Protein AF-A0A8S1A665-F1 (afdb_monomer_lite)

Structure (mmCIF, N/CA/C/O backbone):
data_AF-A0A8S1A665-F1
#
_entry.id   AF-A0A8S1A665-F1
#
loop_
_atom_site.group_PDB
_atom_site.id
_atom_site.type_symbol
_atom_site.label_atom_id
_atom_site.label_alt_id
_atom_site.label_comp_id
_atom_site.label_asym_id
_atom_site.label_entity_id
_atom_site.label_seq_id
_atom_site.pdbx_PDB_ins_code
_atom_site.Cartn_x
_atom_site.Cartn_y
_atom_site.Cartn_z
_atom_site.occupancy
_atom_site.B_iso_or_equiv
_atom_site.auth_seq_id
_atom_site.auth_comp_id
_atom_site.auth_asym_id
_atom_site.auth_atom_id
_atom_site.pdbx_PDB_model_num
ATOM 1 N N . MET A 1 1 ? 65.946 -36.874 47.868 1.00 45.91 1 MET A N 1
ATOM 2 C CA . MET A 1 1 ? 64.784 -35.954 47.783 1.00 45.91 1 MET A CA 1
ATOM 3 C C . MET A 1 1 ? 64.639 -35.260 46.424 1.00 45.91 1 MET A C 1
ATOM 5 O O . MET A 1 1 ? 63.510 -34.982 46.058 1.00 45.91 1 MET A O 1
ATOM 9 N N . ALA A 1 2 ? 65.710 -35.036 45.648 1.00 44.03 2 ALA A N 1
ATOM 10 C CA . ALA A 1 2 ? 65.614 -34.379 44.334 1.00 44.03 2 ALA A CA 1
ATOM 11 C C . ALA A 1 2 ? 64.901 -35.216 43.241 1.00 44.03 2 ALA A C 1
ATOM 13 O O . ALA A 1 2 ? 64.133 -34.670 42.454 1.00 44.03 2 ALA A O 1
ATOM 14 N N . GLU A 1 3 ? 65.072 -36.542 43.222 1.00 45.00 3 GLU A N 1
ATOM 15 C CA . GLU A 1 3 ? 64.485 -37.412 42.181 1.00 45.00 3 GLU A CA 1
ATOM 16 C C . GLU A 1 3 ? 62.952 -37.522 42.260 1.00 45.00 3 GLU A C 1
ATOM 18 O O . GLU A 1 3 ? 62.269 -37.543 41.238 1.00 45.00 3 GLU A O 1
ATOM 23 N N . PHE A 1 4 ? 62.385 -37.500 43.472 1.00 49.56 4 PHE A N 1
ATOM 24 C CA . PHE A 1 4 ? 60.931 -37.561 43.673 1.00 49.56 4 PHE A CA 1
ATOM 25 C C . PHE A 1 4 ? 60.227 -36.275 43.206 1.00 49.56 4 PHE A C 1
ATOM 27 O O . PHE A 1 4 ? 59.071 -36.297 42.783 1.00 49.56 4 PHE A O 1
ATOM 34 N N . GLN A 1 5 ? 60.938 -35.146 43.252 1.00 49.56 5 GLN A N 1
ATOM 35 C CA . GLN A 1 5 ? 60.435 -33.849 42.804 1.00 49.56 5 GLN A CA 1
ATOM 36 C C . GLN A 1 5 ? 60.542 -33.700 41.277 1.00 49.56 5 GLN A C 1
ATOM 38 O O . GLN A 1 5 ? 59.648 -33.120 40.662 1.00 49.56 5 GLN A O 1
ATOM 43 N N . ALA A 1 6 ? 61.553 -34.318 40.654 1.00 48.66 6 ALA A N 1
ATOM 44 C CA . ALA A 1 6 ? 61.694 -34.395 39.198 1.00 48.66 6 ALA A CA 1
ATOM 45 C C . ALA A 1 6 ? 60.623 -35.292 38.537 1.00 48.66 6 ALA A C 1
ATOM 47 O O . ALA A 1 6 ? 60.044 -34.905 37.522 1.00 48.66 6 ALA A O 1
ATOM 48 N N . GLY A 1 7 ? 60.284 -36.443 39.136 1.00 48.47 7 GLY A N 1
ATOM 49 C CA . GLY A 1 7 ? 59.235 -37.339 38.616 1.00 48.47 7 GLY A CA 1
ATOM 50 C C . GLY A 1 7 ? 57.820 -36.736 38.649 1.00 48.47 7 GLY A C 1
ATOM 51 O O . GLY A 1 7 ? 57.009 -36.971 37.750 1.00 48.47 7 GLY A O 1
ATOM 52 N N . LYS A 1 8 ? 57.534 -35.888 39.646 1.00 50.50 8 LYS A N 1
ATOM 53 C CA . LYS A 1 8 ? 56.271 -35.133 39.734 1.00 50.50 8 LYS A CA 1
ATOM 54 C C . LYS A 1 8 ? 56.173 -34.027 38.678 1.00 50.50 8 LYS A C 1
ATOM 56 O O . LYS A 1 8 ? 55.126 -33.858 38.071 1.00 50.50 8 LYS A O 1
ATOM 61 N N . PHE A 1 9 ? 57.273 -33.326 38.404 1.00 46.66 9 PHE A N 1
ATOM 62 C CA . PHE A 1 9 ? 57.317 -32.298 37.356 1.00 46.66 9 PHE A CA 1
ATOM 63 C C . PHE A 1 9 ? 57.176 -32.882 35.938 1.00 46.66 9 PHE A C 1
ATOM 65 O O . PHE A 1 9 ? 56.616 -32.233 35.056 1.00 46.66 9 PHE A O 1
ATOM 72 N N . CYS A 1 10 ? 57.671 -34.107 35.726 1.00 49.41 10 CYS A N 1
ATOM 73 C CA . CYS A 1 10 ? 57.586 -34.814 34.447 1.00 49.41 10 CYS A CA 1
ATOM 74 C C . CYS A 1 10 ? 56.161 -35.317 34.147 1.00 49.41 10 CYS A C 1
ATOM 76 O O . CYS A 1 10 ? 55.655 -35.105 33.054 1.00 49.41 10 CYS A O 1
ATOM 78 N N . SER A 1 11 ? 55.457 -35.876 35.140 1.00 52.66 11 SER A N 1
ATOM 79 C CA . SER A 1 11 ? 54.058 -36.318 34.965 1.00 52.66 11 SER A CA 1
ATOM 80 C C . SER A 1 11 ? 53.079 -35.166 34.724 1.00 52.66 11 SER A C 1
ATOM 82 O O . SER A 1 11 ? 52.107 -35.328 33.988 1.00 52.66 11 SER A O 1
ATOM 84 N N . ASP A 1 12 ? 53.367 -33.976 35.258 1.00 52.31 12 ASP A N 1
ATOM 85 C CA . ASP A 1 12 ? 52.618 -32.777 34.899 1.00 52.31 12 ASP A CA 1
ATOM 86 C C . ASP A 1 12 ? 52.835 -32.395 33.427 1.00 52.31 12 ASP A C 1
ATOM 88 O O . ASP A 1 12 ? 51.928 -31.794 32.860 1.00 52.31 12 ASP A O 1
ATOM 92 N N . LEU A 1 13 ? 53.996 -32.684 32.806 1.00 56.78 13 LEU A N 1
ATOM 93 C CA . LEU A 1 13 ? 54.317 -32.398 31.388 1.00 56.78 13 LEU A CA 1
ATOM 94 C C . LEU A 1 13 ? 53.540 -33.258 30.391 1.00 56.78 13 LEU A C 1
ATOM 96 O O . LEU A 1 13 ? 53.286 -32.781 29.283 1.00 56.78 13 LEU A O 1
ATOM 100 N N . ASP A 1 14 ? 53.082 -34.431 30.814 1.00 63.09 14 ASP A N 1
ATOM 101 C CA . ASP A 1 14 ? 52.402 -35.393 29.948 1.00 63.09 14 ASP A CA 1
ATOM 102 C C . ASP A 1 14 ? 50.889 -35.143 29.810 1.00 63.09 14 ASP A C 1
ATOM 104 O O . ASP A 1 14 ? 50.284 -35.550 28.814 1.00 63.09 14 ASP A O 1
ATOM 108 N N . ASP A 1 15 ? 50.250 -34.424 30.745 1.00 78.25 15 ASP A N 1
ATOM 109 C CA . ASP A 1 15 ? 48.818 -34.096 30.641 1.00 78.25 15 ASP A CA 1
ATOM 110 C C . ASP A 1 15 ? 48.565 -32.843 29.789 1.00 78.25 15 ASP A C 1
ATOM 112 O O . ASP A 1 15 ? 48.170 -31.767 30.258 1.00 78.25 15 ASP A O 1
ATOM 116 N N . ILE A 1 16 ? 48.793 -32.999 28.486 1.00 79.25 16 ILE A N 1
ATOM 117 C CA . ILE A 1 16 ? 48.568 -31.962 27.472 1.00 79.25 16 ILE A CA 1
ATOM 118 C C . ILE A 1 16 ? 47.114 -31.459 27.525 1.00 79.25 16 ILE A C 1
ATOM 120 O O . ILE A 1 16 ? 46.872 -30.253 27.476 1.00 79.25 16 ILE A O 1
ATOM 124 N N . TYR A 1 17 ? 46.140 -32.358 27.700 1.00 85.62 17 TYR A N 1
ATOM 125 C CA . TYR A 1 17 ? 44.717 -32.007 27.712 1.00 85.62 17 TYR A CA 1
ATOM 126 C C . TYR A 1 17 ? 44.318 -31.207 28.958 1.00 85.62 17 TYR A C 1
ATOM 128 O O . TYR A 1 17 ? 43.590 -30.215 28.838 1.00 85.62 17 TYR A O 1
ATOM 136 N N . GLY A 1 18 ? 44.797 -31.602 30.141 1.00 84.19 18 GLY A N 1
ATOM 137 C CA . GLY A 1 18 ? 44.565 -30.878 31.393 1.00 84.19 18 GLY A CA 1
ATOM 138 C C . GLY A 1 18 ? 45.183 -29.482 31.392 1.00 84.19 18 GLY A C 1
ATOM 139 O O . GLY A 1 18 ? 44.555 -28.515 31.833 1.00 84.19 18 GLY A O 1
ATOM 140 N N . ARG A 1 19 ? 46.378 -29.337 30.813 1.00 84.12 19 ARG A N 1
ATOM 141 C CA . ARG A 1 19 ? 47.047 -28.036 30.653 1.00 84.12 19 ARG A CA 1
ATOM 142 C C . ARG A 1 19 ? 46.294 -27.104 29.725 1.00 84.12 19 ARG A C 1
ATOM 144 O O . ARG A 1 19 ? 46.029 -25.960 30.096 1.00 84.12 19 ARG A O 1
ATOM 151 N N . THR A 1 20 ? 45.916 -27.588 28.544 1.00 84.44 20 THR A N 1
ATOM 152 C CA . THR A 1 20 ? 45.146 -26.795 27.582 1.00 84.44 20 THR A CA 1
ATOM 153 C C . THR A 1 20 ? 43.808 -26.369 28.180 1.00 84.44 20 THR A C 1
ATOM 155 O O . THR A 1 20 ? 43.427 -25.210 28.038 1.00 84.44 20 THR A O 1
ATOM 158 N N . ALA A 1 21 ? 43.130 -27.249 28.921 1.00 89.00 21 ALA A N 1
ATOM 159 C CA . ALA A 1 21 ? 41.897 -26.922 29.638 1.00 89.00 21 ALA A CA 1
ATOM 160 C C . ALA A 1 21 ? 42.100 -25.800 30.671 1.00 89.00 21 ALA A C 1
ATOM 162 O O . ALA A 1 21 ? 41.366 -24.811 30.675 1.00 89.00 21 ALA A O 1
ATOM 163 N N . LYS A 1 22 ? 43.143 -25.906 31.504 1.00 87.12 22 LYS A N 1
ATOM 164 C CA . LYS A 1 22 ? 43.458 -24.908 32.537 1.00 87.12 22 LYS A CA 1
ATOM 165 C C . LYS A 1 22 ? 43.839 -23.545 31.950 1.00 87.12 22 LYS A C 1
ATOM 167 O O . LYS A 1 22 ? 43.448 -22.526 32.508 1.00 87.12 22 LYS A O 1
ATOM 172 N N . LEU A 1 23 ? 44.570 -23.524 30.834 1.00 87.31 23 LEU A N 1
ATOM 173 C CA . LEU A 1 23 ? 44.973 -22.290 30.148 1.00 87.31 23 LEU A CA 1
ATOM 174 C C . LEU A 1 23 ? 43.818 -21.622 29.390 1.00 87.31 23 LEU A C 1
ATOM 176 O O . LEU A 1 23 ? 43.734 -20.400 29.363 1.00 87.31 23 LEU A O 1
ATOM 180 N N . THR A 1 24 ? 42.935 -22.409 28.773 1.00 85.31 24 THR A N 1
ATOM 181 C CA . THR A 1 24 ? 41.813 -21.887 27.969 1.00 85.31 24 THR A CA 1
ATOM 182 C C . THR A 1 24 ? 40.545 -21.631 28.787 1.00 85.31 24 THR A C 1
ATOM 184 O O . THR A 1 24 ? 39.615 -21.006 28.285 1.00 85.31 24 THR A O 1
ATOM 187 N N . GLY A 1 25 ? 40.486 -22.111 30.035 1.00 88.06 25 GLY A N 1
ATOM 188 C CA . GLY A 1 25 ? 39.305 -22.012 30.899 1.00 88.06 25 GLY A CA 1
ATOM 189 C C . GLY A 1 25 ? 38.152 -22.934 30.481 1.00 88.06 25 GLY A C 1
ATOM 190 O O . GLY A 1 25 ? 37.027 -22.764 30.946 1.00 88.06 25 GLY A O 1
ATOM 191 N N . VAL A 1 26 ? 38.409 -23.903 29.599 1.00 87.44 26 VAL A N 1
ATOM 192 C CA . VAL A 1 26 ? 37.408 -24.842 29.074 1.00 87.44 26 VAL A CA 1
ATOM 193 C C . VAL A 1 26 ? 37.601 -26.218 29.718 1.00 87.44 26 VAL A C 1
ATOM 195 O O . VAL A 1 26 ? 38.713 -26.597 30.068 1.00 87.44 26 VAL A O 1
ATOM 198 N N . SER A 1 27 ? 36.530 -27.002 29.879 1.00 91.69 27 SER A N 1
ATOM 199 C CA . SER A 1 27 ? 36.629 -28.350 30.456 1.00 91.69 27 SER A CA 1
ATOM 200 C C . SER A 1 27 ? 37.529 -29.288 29.631 1.00 91.69 27 SER A C 1
ATOM 202 O O . SER A 1 27 ? 37.519 -29.246 28.398 1.00 91.69 27 SER A O 1
ATOM 204 N N . VAL A 1 28 ? 38.225 -30.215 30.302 1.00 88.38 28 VAL A N 1
ATOM 205 C CA . VAL A 1 28 ? 39.066 -31.248 29.657 1.00 88.38 28 VAL A CA 1
ATOM 206 C C . VAL A 1 28 ? 38.273 -32.073 28.636 1.00 88.38 28 VAL A C 1
ATOM 208 O O . VAL A 1 28 ? 38.780 -32.401 27.565 1.00 88.38 28 VAL A O 1
ATOM 211 N N . SER A 1 29 ? 37.000 -32.361 28.929 1.00 84.69 29 SER A N 1
ATOM 212 C CA . SER A 1 29 ? 36.113 -33.090 28.015 1.00 84.69 29 SER A CA 1
ATOM 213 C C . SER A 1 29 ? 35.863 -32.335 26.705 1.00 84.69 29 SER A C 1
ATOM 215 O O . SER A 1 29 ? 35.849 -32.935 25.630 1.00 84.69 29 SER A O 1
ATOM 217 N N . THR A 1 30 ? 35.754 -31.008 26.771 1.00 86.88 30 THR A N 1
ATOM 218 C CA . THR A 1 30 ? 35.604 -30.159 25.588 1.00 86.88 30 THR A CA 1
ATOM 219 C C . THR A 1 30 ? 36.893 -30.111 24.779 1.00 86.88 30 THR A C 1
ATOM 221 O O . THR A 1 30 ? 36.830 -30.196 23.557 1.00 86.88 30 THR A O 1
ATOM 224 N N . VAL A 1 31 ? 38.051 -30.012 25.443 1.00 86.75 31 VAL A N 1
ATOM 225 C CA . VAL A 1 31 ? 39.361 -30.019 24.774 1.00 86.75 31 VAL A CA 1
ATOM 226 C C . VAL A 1 31 ? 39.559 -31.324 24.002 1.00 86.75 31 VAL A C 1
ATOM 228 O O . VAL A 1 31 ? 39.887 -31.273 22.821 1.00 86.75 31 VAL A O 1
ATOM 231 N N . ARG A 1 32 ? 39.272 -32.483 24.615 1.00 88.19 32 ARG A N 1
ATOM 232 C CA . ARG A 1 32 ? 39.321 -33.783 23.917 1.00 88.19 32 ARG A CA 1
ATOM 233 C C . ARG A 1 32 ? 38.396 -33.815 22.704 1.00 88.19 32 ARG A C 1
ATOM 235 O O . ARG A 1 32 ? 38.840 -34.151 21.615 1.00 88.19 32 ARG A O 1
ATOM 242 N N . ARG A 1 33 ? 37.144 -33.371 22.864 1.00 85.19 33 ARG A N 1
ATOM 243 C CA . ARG A 1 33 ? 36.167 -33.329 21.766 1.00 85.19 33 ARG A CA 1
ATOM 244 C C . ARG A 1 33 ? 36.647 -32.481 20.583 1.00 85.19 33 ARG A C 1
ATOM 246 O O . ARG A 1 33 ? 36.475 -32.901 19.447 1.00 85.19 33 ARG A O 1
ATOM 253 N N . ILE A 1 34 ? 37.243 -31.316 20.847 1.00 84.00 34 ILE A N 1
ATOM 254 C CA . ILE A 1 34 ? 37.779 -30.421 19.807 1.00 84.00 34 ILE A CA 1
ATOM 255 C C . ILE A 1 34 ? 38.965 -31.068 19.089 1.00 84.00 34 ILE A C 1
ATOM 257 O O . ILE A 1 34 ? 39.045 -30.998 17.866 1.00 84.00 34 ILE A O 1
ATOM 261 N N . VAL A 1 35 ? 39.874 -31.701 19.832 1.00 83.50 35 VAL A N 1
ATOM 262 C CA . VAL A 1 35 ? 41.038 -32.388 19.256 1.00 83.50 35 VAL A CA 1
ATOM 263 C C . VAL A 1 35 ? 40.590 -33.549 18.362 1.00 83.50 35 VAL A C 1
ATOM 265 O O . VAL A 1 35 ? 41.025 -33.633 17.215 1.00 83.50 35 VAL A O 1
ATOM 268 N N . ASP A 1 36 ? 39.654 -34.377 18.829 1.00 83.38 36 ASP A N 1
ATOM 269 C CA . ASP A 1 36 ? 39.089 -35.486 18.050 1.00 83.38 36 ASP A CA 1
ATOM 270 C C . ASP A 1 36 ? 38.355 -35.000 16.787 1.00 83.38 36 ASP A C 1
ATOM 272 O O . ASP A 1 36 ? 38.453 -35.611 15.721 1.00 83.38 36 ASP A O 1
ATOM 276 N N . GLU A 1 37 ? 37.613 -33.893 16.884 1.00 81.50 37 GLU A N 1
ATOM 277 C CA . GLU A 1 37 ? 36.940 -33.257 15.746 1.00 81.50 37 GLU A CA 1
ATOM 278 C C . GLU A 1 37 ? 37.949 -32.668 14.745 1.00 81.50 37 GLU A C 1
ATOM 280 O O . GLU A 1 37 ? 37.766 -32.794 13.533 1.00 81.50 37 GLU A O 1
ATOM 285 N N . GLY A 1 38 ? 39.057 -32.110 15.238 1.00 80.94 38 GLY A N 1
ATOM 286 C CA . GLY A 1 38 ? 40.186 -31.656 14.430 1.00 80.94 38 GLY A CA 1
ATOM 287 C C . GLY A 1 38 ? 40.840 -32.794 13.646 1.00 80.94 38 GLY A C 1
ATOM 288 O O . GLY A 1 38 ? 41.069 -32.641 12.449 1.00 80.94 38 GLY A O 1
ATOM 289 N N . PHE A 1 39 ? 41.068 -33.958 14.264 1.00 81.19 39 PHE A N 1
ATOM 290 C CA . PHE A 1 39 ? 41.592 -35.133 13.555 1.00 81.19 39 PHE A CA 1
ATOM 291 C C . PHE A 1 39 ? 40.638 -35.625 12.463 1.00 81.19 39 PHE A C 1
ATOM 293 O O . PHE A 1 39 ? 41.074 -35.911 11.350 1.00 81.19 39 PHE A O 1
ATOM 300 N N . LYS A 1 40 ? 39.332 -35.673 12.750 1.00 81.69 40 LYS A N 1
ATOM 301 C CA . LYS A 1 40 ? 38.311 -36.096 11.776 1.00 81.69 40 LYS A CA 1
ATOM 302 C C . LYS A 1 40 ? 38.192 -35.153 10.578 1.00 81.69 40 LYS A C 1
ATOM 304 O O . LYS A 1 40 ? 37.879 -35.613 9.487 1.00 81.69 40 LYS A O 1
ATOM 309 N N . ASN A 1 41 ? 38.453 -33.863 10.777 1.00 79.06 41 ASN A N 1
ATOM 310 C CA . ASN A 1 41 ? 38.328 -32.836 9.743 1.00 79.06 41 ASN A CA 1
ATOM 311 C C . ASN A 1 41 ? 39.678 -32.413 9.130 1.00 79.06 41 ASN A C 1
ATOM 313 O O . ASN A 1 41 ? 39.736 -31.365 8.490 1.00 79.06 41 ASN A O 1
ATOM 317 N N . GLU A 1 42 ? 40.770 -33.163 9.337 1.00 82.62 42 GLU A N 1
ATOM 318 C CA . GLU A 1 42 ? 42.129 -32.780 8.894 1.00 82.62 42 GLU A CA 1
ATOM 319 C C . GLU A 1 42 ? 42.523 -31.352 9.328 1.00 82.62 42 GLU A C 1
ATOM 321 O O . GLU A 1 42 ? 43.151 -30.598 8.587 1.00 82.62 42 GLU A O 1
ATOM 326 N N . SER A 1 43 ? 42.104 -30.934 10.525 1.00 74.62 43 SER A N 1
ATOM 327 C CA . SER A 1 43 ? 42.289 -29.578 11.067 1.00 74.62 43 SER A CA 1
ATOM 328 C C . SER A 1 43 ? 41.618 -28.450 10.267 1.00 74.62 43 SER A C 1
ATOM 330 O O . SER A 1 43 ? 41.861 -27.271 10.532 1.00 74.62 43 SER A O 1
ATOM 332 N N . LYS A 1 44 ? 40.721 -28.770 9.326 1.00 78.62 44 LYS A N 1
ATOM 333 C CA . LYS A 1 44 ? 39.887 -27.777 8.639 1.00 78.62 44 LYS A CA 1
ATOM 334 C C . LYS A 1 44 ? 38.720 -27.384 9.541 1.00 78.62 44 LYS A C 1
ATOM 336 O O . LYS A 1 44 ? 37.835 -28.184 9.839 1.00 78.62 44 LYS A O 1
ATOM 341 N N . LEU A 1 45 ? 38.697 -26.121 9.957 1.00 66.94 45 LEU A N 1
ATOM 342 C CA . LEU A 1 45 ? 37.565 -25.544 10.677 1.00 66.94 45 LEU A CA 1
ATOM 343 C C . LEU A 1 45 ? 36.394 -25.343 9.707 1.00 66.94 45 LEU A C 1
ATOM 345 O O . LEU A 1 45 ? 36.393 -24.407 8.910 1.00 66.94 45 LEU A O 1
ATOM 349 N N . VAL A 1 46 ? 35.390 -26.217 9.779 1.00 66.38 46 VAL A N 1
ATOM 350 C CA . VAL A 1 46 ? 34.144 -26.085 9.014 1.00 66.38 46 VAL A CA 1
ATOM 351 C C . VAL A 1 46 ? 33.023 -25.671 9.957 1.00 66.38 46 VAL A C 1
ATOM 353 O O . VAL A 1 46 ? 32.526 -26.462 10.760 1.00 66.38 46 VAL A O 1
ATOM 356 N N . THR A 1 47 ? 32.576 -24.424 9.842 1.00 67.94 47 THR A N 1
ATOM 357 C CA . THR A 1 47 ? 31.323 -23.997 10.461 1.00 67.94 47 THR A CA 1
ATOM 358 C C . THR A 1 47 ? 30.171 -24.668 9.722 1.00 67.94 47 THR A C 1
ATOM 360 O O . THR A 1 47 ? 29.895 -24.367 8.563 1.00 67.94 47 THR A O 1
ATOM 363 N N . HIS A 1 48 ? 29.487 -25.606 10.379 1.00 64.88 48 HIS A N 1
ATOM 364 C CA . HIS A 1 48 ? 28.292 -26.210 9.800 1.00 64.88 48 HIS A CA 1
ATOM 365 C C . HIS A 1 48 ? 27.252 -25.110 9.556 1.00 64.88 48 HIS A C 1
ATOM 367 O O . HIS A 1 48 ? 26.752 -24.475 10.490 1.00 64.88 48 HIS A O 1
ATOM 373 N N . GLY A 1 49 ? 26.954 -24.855 8.281 1.00 67.69 49 GLY A N 1
ATOM 374 C CA . GLY A 1 49 ? 25.907 -23.923 7.888 1.00 67.69 49 GLY A CA 1
ATOM 375 C C . GLY A 1 49 ? 24.574 -24.349 8.500 1.00 67.69 49 GLY A C 1
ATOM 376 O O . GLY A 1 49 ? 24.251 -25.534 8.573 1.00 67.69 49 GLY A O 1
ATOM 377 N N . LYS A 1 50 ? 23.772 -23.383 8.957 1.00 69.69 50 LYS A N 1
ATOM 378 C CA . LYS A 1 50 ? 22.435 -23.682 9.482 1.00 69.69 50 LYS A CA 1
ATOM 379 C C . LYS A 1 50 ? 21.573 -24.217 8.337 1.00 69.69 50 LYS A C 1
ATOM 381 O O . LYS A 1 50 ? 21.164 -23.440 7.476 1.00 69.69 50 LYS A O 1
ATOM 386 N N . HIS A 1 51 ? 21.254 -25.509 8.354 1.00 61.97 51 HIS A N 1
ATOM 387 C CA . HIS A 1 51 ? 20.287 -26.107 7.435 1.00 61.97 51 HIS A CA 1
ATOM 388 C C . HIS A 1 51 ? 18.871 -25.646 7.811 1.00 61.97 51 HIS A C 1
ATOM 390 O O . HIS A 1 51 ? 18.114 -26.335 8.496 1.00 61.97 51 HIS A O 1
ATOM 396 N N . ARG A 1 52 ? 18.514 -24.425 7.413 1.00 70.94 52 ARG A N 1
ATOM 397 C CA . ARG A 1 52 ? 17.159 -23.903 7.582 1.00 70.94 52 ARG A CA 1
ATOM 398 C C . ARG A 1 52 ? 16.304 -24.437 6.440 1.00 70.94 52 ARG A C 1
ATOM 400 O O . ARG A 1 52 ? 16.444 -23.988 5.309 1.00 70.94 52 ARG A O 1
ATOM 407 N N . GLN A 1 53 ? 15.408 -25.372 6.749 1.00 72.44 53 GLN A N 1
ATOM 408 C CA . GLN A 1 53 ? 14.259 -25.644 5.887 1.00 72.44 53 GLN A CA 1
ATOM 409 C C . GLN A 1 53 ? 13.523 -24.310 5.694 1.00 72.44 53 GLN A C 1
ATOM 411 O O . GLN A 1 53 ? 13.137 -23.662 6.672 1.00 72.44 53 GLN A O 1
ATOM 416 N N . GLY A 1 54 ? 13.417 -23.843 4.449 1.00 74.69 54 GLY A N 1
ATOM 417 C CA . GLY A 1 54 ? 12.654 -22.639 4.136 1.00 74.69 54 GLY A CA 1
ATOM 418 C C . GLY A 1 54 ? 11.205 -22.801 4.597 1.00 74.69 54 GLY A C 1
ATOM 419 O O . GLY A 1 54 ? 10.694 -23.916 4.687 1.00 74.69 54 GLY A O 1
ATOM 420 N N . ARG A 1 55 ? 10.523 -21.690 4.897 1.00 77.38 55 ARG A N 1
ATOM 421 C CA . ARG A 1 55 ? 9.091 -21.738 5.213 1.00 77.38 55 ARG A CA 1
ATOM 422 C C . ARG A 1 55 ? 8.361 -22.425 4.046 1.00 77.38 55 ARG A C 1
ATOM 424 O O . ARG A 1 55 ? 8.564 -21.987 2.911 1.00 77.38 55 ARG A O 1
ATOM 431 N N . PRO A 1 56 ? 7.524 -23.451 4.287 1.00 75.88 56 PRO A N 1
ATOM 432 C CA . PRO A 1 56 ? 6.747 -24.062 3.219 1.00 75.88 56 PRO A CA 1
ATOM 433 C C . PRO A 1 56 ? 5.909 -22.975 2.547 1.00 75.88 56 PRO A C 1
ATOM 435 O O . PRO A 1 56 ? 5.207 -22.210 3.220 1.00 75.88 56 PRO A O 1
ATOM 438 N N . LYS A 1 57 ? 6.034 -22.863 1.222 1.00 69.62 57 LYS A N 1
ATOM 439 C CA . LYS A 1 57 ? 5.202 -21.953 0.439 1.00 69.62 57 LYS A CA 1
ATOM 440 C C . LYS A 1 57 ? 3.774 -22.474 0.541 1.00 69.62 57 LYS A C 1
ATOM 442 O O . LYS A 1 57 ? 3.483 -23.562 0.056 1.00 69.62 57 LYS A O 1
ATOM 447 N N . LYS A 1 58 ? 2.900 -21.721 1.206 1.00 73.38 58 LYS A N 1
ATOM 448 C CA . LYS A 1 58 ? 1.463 -21.957 1.086 1.00 73.38 58 LYS A CA 1
ATOM 449 C C . LYS A 1 58 ? 1.105 -21.676 -0.373 1.00 73.38 58 LYS A C 1
ATOM 451 O O . LYS A 1 58 ? 1.519 -20.635 -0.881 1.00 73.38 58 LYS A O 1
ATOM 456 N N . GLN A 1 59 ? 0.388 -22.586 -1.031 1.00 64.75 59 GLN A N 1
ATOM 457 C CA . GLN A 1 59 ? -0.413 -22.192 -2.188 1.00 64.75 59 GLN A CA 1
ATOM 458 C C . GLN A 1 59 ? -1.443 -21.211 -1.638 1.00 64.75 59 GLN A C 1
ATOM 460 O O . GLN A 1 59 ? -2.382 -21.594 -0.947 1.00 64.75 59 GLN A O 1
ATOM 465 N N . ILE A 1 60 ? -1.131 -19.933 -1.775 1.00 58.00 60 ILE A N 1
ATOM 466 C CA . ILE A 1 60 ? -2.117 -18.872 -1.676 1.00 58.00 60 ILE A CA 1
ATOM 467 C C . ILE A 1 60 ? -2.795 -18.884 -3.048 1.00 58.00 60 ILE A C 1
ATOM 469 O O . ILE A 1 60 ? -2.126 -19.200 -4.037 1.00 58.00 60 ILE A O 1
ATOM 473 N N . ASP A 1 61 ? -4.099 -18.616 -3.087 1.00 63.62 61 ASP A N 1
ATOM 474 C CA . ASP A 1 61 ? -4.872 -18.475 -4.324 1.00 63.62 61 ASP A CA 1
ATOM 475 C C . ASP A 1 61 ? -4.168 -17.519 -5.301 1.00 63.62 61 ASP A C 1
ATOM 477 O O . ASP A 1 61 ? -3.176 -16.870 -4.953 1.00 63.62 61 ASP A O 1
ATOM 481 N N . ASP A 1 62 ? -4.711 -17.360 -6.505 1.00 56.25 62 ASP A N 1
ATOM 482 C CA . ASP A 1 62 ? -4.187 -16.474 -7.546 1.00 56.25 62 ASP A CA 1
ATOM 483 C C . ASP A 1 62 ? -4.180 -14.967 -7.165 1.00 56.25 62 ASP A C 1
ATOM 485 O O . ASP A 1 62 ? -4.268 -14.091 -8.011 1.00 56.25 62 ASP A O 1
ATOM 489 N N . PHE A 1 63 ? -4.052 -14.602 -5.893 1.00 47.06 63 PHE A N 1
ATOM 490 C CA . PHE A 1 63 ? -3.804 -13.255 -5.389 1.00 47.06 63 PHE A CA 1
ATOM 491 C C . PHE A 1 63 ? -2.549 -12.596 -5.990 1.00 47.06 63 PHE A C 1
ATOM 493 O O . PHE A 1 63 ? -2.457 -11.366 -6.031 1.00 47.06 63 PHE A O 1
ATOM 500 N N . ASP A 1 64 ? -1.622 -13.388 -6.538 1.00 51.78 64 ASP A N 1
ATOM 501 C CA . ASP A 1 64 ? -0.541 -12.892 -7.399 1.00 51.78 64 ASP A CA 1
ATOM 502 C C . ASP A 1 64 ? -1.076 -12.238 -8.701 1.00 51.78 64 ASP A C 1
ATOM 504 O O . ASP A 1 64 ? -0.347 -11.485 -9.350 1.00 51.78 64 ASP A O 1
ATOM 508 N N . LEU A 1 65 ? -2.359 -12.423 -9.060 1.00 50.00 65 LEU A N 1
ATOM 509 C CA . LEU A 1 65 ? -3.080 -11.770 -10.171 1.00 50.00 65 LEU A CA 1
ATOM 510 C C . LEU A 1 65 ? -3.429 -10.298 -9.927 1.00 50.00 65 LEU A C 1
ATOM 512 O O . LEU A 1 65 ? -3.983 -9.649 -10.813 1.00 50.00 65 LEU A O 1
ATOM 516 N N . CYS A 1 66 ? -2.956 -9.682 -8.839 1.00 49.62 66 CYS A N 1
ATOM 517 C CA . CYS A 1 66 ? -2.613 -8.256 -8.936 1.00 49.62 66 CYS A CA 1
ATOM 518 C C . CYS A 1 66 ? -1.568 -7.984 -10.052 1.00 49.62 66 CYS A C 1
ATOM 520 O O . CYS A 1 66 ? -1.246 -6.826 -10.324 1.00 49.62 66 CYS A O 1
ATOM 522 N N . ALA A 1 67 ? -1.041 -9.035 -10.700 1.00 57.00 67 ALA A N 1
ATOM 523 C CA . ALA A 1 67 ? -0.280 -9.043 -11.935 1.00 57.00 67 ALA A CA 1
ATOM 524 C C . ALA A 1 67 ? -0.824 -8.038 -12.958 1.00 57.00 67 ALA A C 1
ATOM 526 O O . ALA A 1 67 ? -1.869 -8.209 -13.587 1.00 57.00 67 ALA A O 1
ATOM 527 N N . ILE A 1 68 ? -0.038 -6.981 -13.135 1.00 62.53 68 ILE A N 1
ATOM 528 C CA . ILE A 1 68 ? -0.071 -6.102 -14.298 1.00 62.53 68 ILE A CA 1
ATOM 529 C C . ILE A 1 68 ? -0.204 -6.988 -15.546 1.00 62.53 68 ILE A C 1
ATOM 531 O O . ILE A 1 68 ? 0.680 -7.813 -15.796 1.00 62.53 68 ILE A O 1
ATOM 535 N N . ARG A 1 69 ? -1.277 -6.812 -16.330 1.00 58.72 69 ARG A N 1
ATOM 536 C CA . ARG A 1 69 ? -1.547 -7.634 -17.528 1.00 58.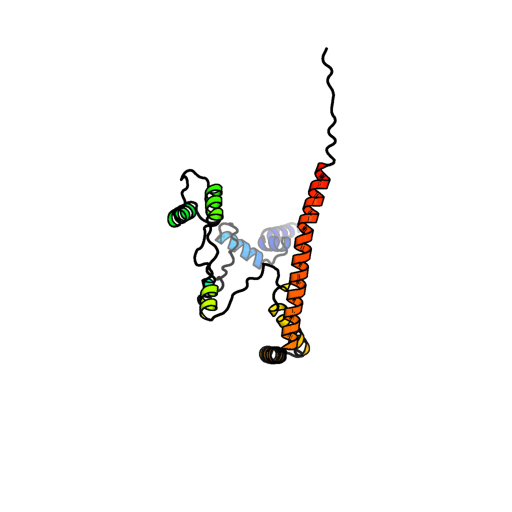72 69 ARG A CA 1
ATOM 537 C C . ARG A 1 69 ? -0.412 -7.558 -18.556 1.00 58.72 69 ARG A C 1
ATOM 539 O O . ARG A 1 69 ? -0.189 -8.502 -19.302 1.00 58.72 69 ARG A O 1
ATOM 546 N N . GLN A 1 70 ? 0.328 -6.448 -18.567 1.00 67.00 70 GLN A N 1
ATOM 547 C CA . GLN A 1 70 ? 1.451 -6.191 -19.468 1.00 67.00 70 GLN A CA 1
ATOM 548 C C . GLN A 1 70 ? 2.692 -5.749 -18.684 1.00 67.00 70 GLN A C 1
ATOM 550 O O . GLN A 1 70 ? 2.871 -4.579 -18.338 1.00 67.00 70 GLN A O 1
ATOM 555 N N . LYS A 1 71 ? 3.574 -6.699 -18.367 1.00 71.12 71 LYS A N 1
ATOM 556 C CA . LYS A 1 71 ? 4.773 -6.411 -17.574 1.00 71.12 71 LYS A CA 1
ATOM 557 C C . LYS A 1 71 ? 5.898 -5.879 -18.460 1.00 71.12 71 LYS A C 1
ATOM 559 O O . LYS A 1 71 ? 6.565 -6.639 -19.153 1.00 71.12 71 LYS A O 1
ATOM 564 N N . ALA A 1 72 ? 6.142 -4.574 -18.382 1.00 81.62 72 ALA A N 1
ATOM 565 C CA . ALA A 1 72 ? 7.292 -3.966 -19.041 1.00 81.62 72 ALA A CA 1
ATOM 566 C C . ALA A 1 72 ? 8.628 -4.432 -18.408 1.00 81.62 72 ALA A C 1
ATOM 568 O O . ALA A 1 72 ? 8.702 -4.611 -17.182 1.00 81.62 72 ALA A O 1
ATOM 569 N N . PRO A 1 73 ? 9.698 -4.593 -19.207 1.00 84.31 73 PRO A N 1
ATOM 570 C CA . PRO A 1 73 ? 11.041 -4.874 -18.717 1.00 84.31 73 PRO A CA 1
ATOM 571 C C . PRO A 1 73 ? 11.547 -3.804 -17.740 1.00 84.31 73 PRO A C 1
ATOM 573 O O . PRO A 1 73 ? 11.245 -2.619 -17.859 1.00 84.31 73 PRO A O 1
ATOM 576 N N . THR A 1 74 ? 12.375 -4.220 -16.784 1.00 84.88 74 THR A N 1
ATOM 577 C CA . THR A 1 74 ? 13.001 -3.341 -15.780 1.00 84.88 74 THR A CA 1
ATOM 578 C C . THR A 1 74 ? 14.527 -3.418 -15.841 1.00 84.88 74 THR A C 1
ATOM 580 O O . THR A 1 74 ? 15.089 -4.238 -16.566 1.00 84.88 74 THR A O 1
ATOM 583 N N . ASN A 1 75 ? 15.229 -2.621 -15.026 1.00 83.31 75 ASN A N 1
ATOM 584 C CA . ASN A 1 75 ? 16.694 -2.682 -14.903 1.00 83.31 75 ASN A CA 1
ATOM 585 C C . ASN A 1 75 ? 17.216 -4.093 -14.563 1.00 83.31 75 ASN A C 1
ATOM 587 O O . ASN A 1 75 ? 18.328 -4.443 -14.956 1.00 83.31 75 ASN A O 1
ATOM 591 N N . ALA A 1 76 ? 16.413 -4.922 -13.888 1.00 84.06 76 ALA A N 1
ATOM 592 C CA . ALA A 1 76 ? 16.744 -6.312 -13.567 1.00 84.06 76 ALA A CA 1
ATOM 593 C C . ALA A 1 76 ? 16.547 -7.286 -14.748 1.00 84.06 76 ALA A C 1
ATOM 595 O O . ALA A 1 76 ? 16.996 -8.427 -14.696 1.00 84.06 76 ALA A O 1
ATOM 596 N N . SER A 1 77 ? 15.879 -6.860 -15.823 1.00 86.81 77 SER A N 1
ATOM 597 C CA . SER A 1 77 ? 15.636 -7.694 -17.004 1.00 86.81 77 SER A CA 1
ATOM 598 C C . SER A 1 77 ? 16.899 -7.850 -17.854 1.00 86.81 77 SER A C 1
ATOM 600 O O . SER A 1 77 ? 17.766 -6.970 -17.897 1.00 86.81 77 SER A O 1
ATOM 602 N N . THR A 1 78 ? 17.021 -8.985 -18.539 1.00 89.19 78 THR A N 1
ATOM 603 C CA . THR A 1 78 ? 18.112 -9.226 -19.489 1.00 89.19 78 THR A CA 1
ATOM 604 C C . THR A 1 78 ? 17.927 -8.370 -20.742 1.00 89.19 78 THR A C 1
ATOM 606 O O . THR A 1 78 ? 16.804 -8.014 -21.096 1.00 89.19 78 THR A O 1
ATOM 609 N N . VAL A 1 79 ? 19.026 -8.045 -21.432 1.00 87.94 79 VAL A N 1
ATOM 610 C CA . VAL A 1 79 ? 18.984 -7.238 -22.668 1.00 87.94 79 VAL A CA 1
ATOM 611 C C . VAL A 1 79 ? 18.081 -7.888 -23.718 1.00 87.94 79 VAL A C 1
ATOM 613 O O . VAL A 1 79 ? 17.262 -7.204 -24.318 1.00 87.94 79 VAL A O 1
ATOM 616 N N . ASN A 1 80 ? 18.145 -9.213 -23.860 1.00 89.25 80 ASN A N 1
ATOM 617 C CA . ASN A 1 80 ? 17.302 -9.952 -24.803 1.00 89.25 80 ASN A CA 1
ATOM 618 C C . ASN A 1 80 ? 15.809 -9.800 -24.488 1.00 89.25 80 ASN A C 1
ATOM 620 O O . ASN A 1 80 ? 15.028 -9.555 -25.396 1.00 89.25 80 AS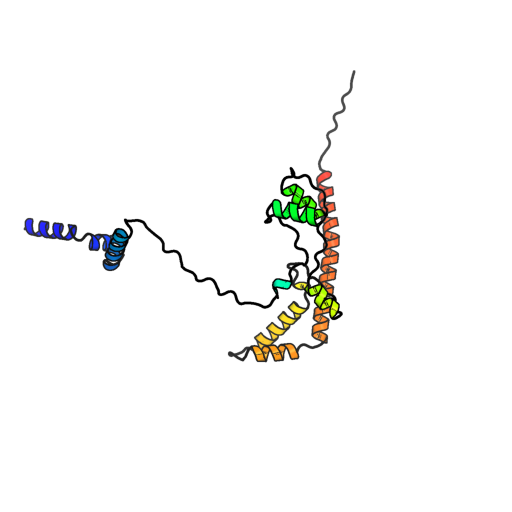N A O 1
ATOM 624 N N . LYS A 1 81 ? 15.409 -9.862 -23.208 1.00 88.69 81 LYS A N 1
ATOM 625 C CA . LYS A 1 81 ? 14.011 -9.623 -22.807 1.00 88.69 81 LYS A CA 1
ATOM 626 C C . LYS A 1 81 ? 13.551 -8.203 -23.133 1.00 88.69 81 LYS A C 1
ATOM 628 O O . LYS A 1 81 ? 12.401 -8.009 -23.499 1.00 88.69 81 LYS A O 1
ATOM 633 N N . ILE A 1 82 ? 14.444 -7.222 -23.003 1.00 89.69 82 ILE A N 1
ATOM 634 C CA . ILE A 1 82 ? 14.151 -5.828 -23.353 1.00 89.69 82 ILE A CA 1
ATOM 635 C C . ILE A 1 82 ? 13.941 -5.690 -24.868 1.00 89.69 82 ILE A C 1
ATOM 637 O O . ILE A 1 82 ? 12.946 -5.108 -25.284 1.00 89.69 82 ILE A O 1
ATOM 641 N N . LYS A 1 83 ? 14.837 -6.264 -25.681 1.00 89.81 83 LYS A N 1
ATOM 642 C CA . LYS A 1 83 ? 14.728 -6.259 -27.149 1.00 89.81 83 LYS A CA 1
ATOM 643 C C . LYS A 1 83 ? 13.459 -6.967 -27.636 1.00 89.81 83 LYS A C 1
ATOM 645 O O . LYS A 1 83 ? 12.738 -6.406 -28.449 1.00 89.81 83 LYS A O 1
ATOM 650 N N . LEU A 1 84 ? 13.157 -8.151 -27.098 1.00 90.69 84 LEU A N 1
ATOM 651 C CA . LEU A 1 84 ? 11.938 -8.900 -27.429 1.00 90.69 84 LEU A CA 1
ATOM 652 C C . LEU A 1 84 ? 10.676 -8.086 -27.142 1.00 90.69 84 LEU A C 1
ATOM 654 O O . LEU A 1 84 ? 9.821 -7.977 -28.009 1.00 90.69 84 LEU A O 1
ATOM 658 N N . TRP A 1 85 ? 10.600 -7.439 -25.977 1.00 90.00 85 TRP A N 1
ATOM 659 C CA . TRP A 1 85 ? 9.457 -6.591 -25.646 1.00 90.00 85 TRP A CA 1
ATOM 660 C C . TRP A 1 85 ? 9.312 -5.402 -26.610 1.00 90.00 85 TRP A C 1
ATOM 662 O O . TRP A 1 85 ? 8.199 -5.066 -27.002 1.00 90.00 85 TRP A O 1
ATOM 672 N N . LEU A 1 86 ? 10.419 -4.772 -27.024 1.00 90.06 86 LEU A N 1
ATOM 673 C CA . LEU A 1 86 ? 10.382 -3.691 -28.017 1.00 90.06 86 LEU A CA 1
ATOM 674 C C . LEU A 1 86 ? 9.878 -4.191 -29.383 1.00 90.06 86 LEU A C 1
ATOM 676 O O . LEU A 1 86 ? 9.065 -3.508 -30.000 1.00 90.06 86 LEU A O 1
ATOM 680 N N . LEU A 1 87 ? 10.294 -5.388 -29.816 1.00 91.38 87 LEU A N 1
ATOM 681 C CA . LEU A 1 87 ? 9.796 -6.023 -31.045 1.00 91.38 87 LEU A CA 1
ATOM 682 C C . LEU A 1 87 ? 8.300 -6.352 -30.958 1.00 91.38 87 LEU A C 1
ATOM 684 O O . LEU A 1 87 ? 7.553 -6.008 -31.867 1.00 91.38 87 LEU A O 1
ATOM 688 N N . GLU A 1 88 ? 7.849 -6.963 -29.859 1.00 89.69 88 GLU A N 1
ATOM 689 C CA . GLU A 1 88 ? 6.435 -7.307 -29.625 1.00 89.69 88 GLU A CA 1
ATOM 690 C C . GLU A 1 88 ? 5.520 -6.072 -29.647 1.00 89.69 88 GLU A C 1
ATOM 692 O O . GLU A 1 88 ? 4.373 -6.155 -30.079 1.00 89.69 88 GLU A O 1
ATOM 697 N N . ASN A 1 89 ? 6.035 -4.915 -29.217 1.00 87.56 89 ASN A N 1
ATOM 698 C CA . ASN A 1 89 ? 5.315 -3.639 -29.232 1.00 87.56 89 ASN A CA 1
ATOM 699 C C . ASN A 1 89 ? 5.556 -2.819 -30.517 1.00 87.56 89 ASN A C 1
ATOM 701 O O . ASN A 1 89 ? 5.119 -1.672 -30.589 1.00 87.56 89 ASN A O 1
ATOM 705 N N . ASN A 1 90 ? 6.227 -3.384 -31.531 1.00 89.00 90 ASN A N 1
ATOM 706 C CA . ASN A 1 90 ? 6.563 -2.731 -32.805 1.00 89.00 90 ASN A CA 1
ATOM 707 C C . ASN A 1 90 ? 7.332 -1.402 -32.650 1.00 89.00 90 ASN A C 1
ATOM 709 O O . ASN A 1 90 ? 7.118 -0.449 -33.400 1.00 89.00 90 ASN A O 1
ATOM 713 N N . ILE A 1 91 ? 8.235 -1.324 -31.670 1.00 89.19 91 ILE A N 1
ATOM 714 C CA . ILE A 1 91 ? 9.060 -0.139 -31.415 1.00 89.19 91 ILE A CA 1
ATOM 715 C C . ILE A 1 91 ? 10.409 -0.323 -32.122 1.00 89.19 91 ILE A C 1
ATOM 717 O O . ILE A 1 91 ? 11.137 -1.259 -31.784 1.00 89.19 91 ILE A O 1
ATOM 721 N N . PRO A 1 92 ? 10.791 0.558 -33.065 1.00 89.06 92 PRO A N 1
ATOM 722 C CA . PRO A 1 92 ? 12.090 0.471 -33.716 1.00 89.06 92 PRO A CA 1
ATOM 723 C C . PRO A 1 92 ? 13.212 0.778 -32.715 1.00 89.06 92 PRO A C 1
ATOM 725 O O . PRO A 1 92 ? 13.156 1.757 -31.968 1.00 89.06 92 PRO A O 1
ATOM 728 N N . PHE A 1 93 ? 14.253 -0.051 -32.712 1.00 88.94 93 PHE A N 1
ATOM 729 C CA . PHE A 1 93 ? 15.470 0.172 -31.936 1.00 88.94 93 PHE A CA 1
ATOM 730 C C . PHE A 1 93 ? 16.683 -0.344 -32.709 1.00 88.94 93 PHE A C 1
ATOM 732 O O . PHE A 1 93 ? 16.573 -1.269 -33.509 1.00 88.94 93 PHE A O 1
ATOM 739 N N . ASP A 1 94 ? 17.848 0.242 -32.447 1.00 89.06 94 ASP A N 1
ATOM 740 C CA . ASP A 1 94 ? 19.118 -0.257 -32.971 1.00 89.06 94 ASP A CA 1
ATOM 741 C C . ASP A 1 94 ? 19.667 -1.365 -32.051 1.00 89.06 94 ASP A C 1
ATOM 743 O O . ASP A 1 94 ? 19.718 -1.227 -30.823 1.00 89.06 94 ASP A O 1
ATOM 747 N N . GLU A 1 95 ? 20.070 -2.491 -32.643 1.00 87.44 95 GLU A N 1
ATOM 748 C CA . GLU A 1 95 ? 20.617 -3.639 -31.925 1.00 87.44 95 GLU A CA 1
ATOM 749 C C . GLU A 1 95 ? 21.921 -3.330 -31.182 1.00 87.44 95 GLU A C 1
ATOM 751 O O . GLU A 1 95 ? 22.218 -4.021 -30.195 1.00 87.44 95 GLU A O 1
ATOM 756 N N . SER A 1 96 ? 22.660 -2.303 -31.614 1.00 88.62 96 SER A N 1
ATOM 757 C CA . SER A 1 96 ? 23.909 -1.849 -30.995 1.00 88.62 96 SER A CA 1
ATOM 758 C C . SER A 1 96 ? 23.693 -1.048 -29.699 1.00 88.62 96 SER A C 1
ATOM 760 O O . SER A 1 96 ? 24.633 -0.838 -28.921 1.00 88.62 96 SER A O 1
ATOM 762 N N . LEU A 1 97 ? 22.450 -0.627 -29.419 1.00 88.00 97 LEU A N 1
ATOM 763 C CA . LEU A 1 97 ? 22.139 0.215 -28.268 1.00 88.00 97 LEU A CA 1
ATOM 764 C C . LEU A 1 97 ? 22.444 -0.482 -26.944 1.00 88.00 97 LEU A C 1
ATOM 766 O O . LEU A 1 97 ? 22.062 -1.624 -26.670 1.00 88.00 97 LEU A O 1
ATOM 770 N N . ARG A 1 98 ? 23.079 0.277 -26.048 1.00 89.00 98 ARG A N 1
ATOM 771 C CA . ARG A 1 98 ? 23.329 -0.165 -24.676 1.00 89.00 98 ARG A CA 1
ATOM 772 C C . ARG A 1 98 ? 22.017 -0.240 -23.894 1.00 89.00 98 ARG A C 1
ATOM 774 O O . ARG A 1 98 ? 21.092 0.547 -24.097 1.00 89.00 98 ARG A O 1
ATOM 781 N N . LYS A 1 99 ? 21.986 -1.137 -22.906 1.00 88.44 99 LYS A N 1
ATOM 782 C CA . LYS A 1 99 ? 20.838 -1.383 -22.018 1.00 88.44 99 LYS A CA 1
ATOM 783 C C . LYS A 1 99 ? 20.146 -0.111 -21.475 1.00 88.44 99 LYS A C 1
ATOM 785 O O . LYS A 1 99 ? 18.917 -0.112 -21.468 1.00 88.44 99 LYS A O 1
ATOM 790 N N . PRO A 1 100 ? 20.849 0.967 -21.061 1.00 89.94 100 PRO A N 1
ATOM 791 C CA . PRO A 1 100 ? 20.191 2.189 -20.589 1.00 89.94 100 PRO A CA 1
ATOM 792 C C . PRO A 1 100 ? 19.305 2.863 -21.646 1.00 89.94 100 PRO A C 1
ATOM 794 O O . PRO A 1 100 ? 18.180 3.242 -21.334 1.00 89.94 100 PRO A O 1
ATOM 797 N N . TYR A 1 101 ? 19.768 2.950 -22.897 1.00 89.62 101 TYR A N 1
ATOM 798 C CA . TYR A 1 101 ? 19.009 3.555 -23.997 1.00 89.62 101 TYR A CA 1
ATOM 799 C C . TYR A 1 101 ? 17.799 2.705 -24.383 1.00 89.62 101 TYR A C 1
ATOM 801 O O . TYR A 1 101 ? 16.700 3.231 -24.548 1.00 89.62 101 TYR A O 1
ATOM 809 N N . LEU A 1 102 ? 17.965 1.379 -24.421 1.00 89.94 102 LEU A N 1
ATOM 810 C CA . LEU A 1 102 ? 16.845 0.457 -24.625 1.00 89.94 102 LEU A CA 1
ATOM 811 C C . LEU A 1 102 ? 15.779 0.620 -23.528 1.00 89.94 102 LEU A C 1
ATOM 813 O O . LEU A 1 102 ? 14.587 0.646 -23.814 1.00 89.94 102 LEU A O 1
ATOM 817 N N . LEU A 1 103 ? 16.192 0.799 -22.270 1.00 89.31 103 LEU A N 1
ATOM 818 C CA . LEU A 1 103 ? 15.270 1.045 -21.158 1.00 89.31 103 LEU A CA 1
ATOM 819 C C . LEU A 1 103 ? 14.609 2.428 -21.211 1.00 89.31 103 LEU A C 1
ATOM 821 O O . LEU A 1 103 ? 13.479 2.560 -20.745 1.00 89.31 103 LEU A O 1
ATOM 825 N N . MET A 1 104 ? 15.262 3.449 -21.774 1.00 89.00 104 MET A N 1
ATOM 826 C CA . MET A 1 104 ? 14.617 4.741 -22.042 1.00 89.00 104 MET A CA 1
ATOM 827 C C . MET A 1 104 ? 13.494 4.601 -23.072 1.00 89.00 104 MET A C 1
ATOM 829 O O . MET A 1 104 ? 12.409 5.136 -22.849 1.00 89.00 104 MET A O 1
ATOM 833 N N . LEU A 1 105 ? 13.717 3.834 -24.145 1.00 89.44 105 LEU A N 1
ATOM 834 C CA . LEU A 1 105 ? 12.677 3.524 -25.131 1.00 89.44 105 LEU A CA 1
ATOM 835 C C . LEU A 1 105 ? 11.514 2.762 -24.488 1.00 89.44 105 LEU A C 1
ATOM 837 O O . LEU A 1 105 ? 10.364 3.163 -24.652 1.00 89.44 105 LEU A O 1
ATOM 841 N N . VAL A 1 106 ? 11.809 1.740 -23.674 1.00 88.25 106 VAL A N 1
ATOM 842 C CA . VAL A 1 106 ? 10.779 1.021 -22.905 1.00 88.25 106 VAL A CA 1
ATOM 843 C C . VAL A 1 106 ? 9.994 1.976 -22.012 1.00 88.25 106 VAL A C 1
ATOM 845 O O . VAL A 1 106 ? 8.775 1.916 -22.013 1.00 88.25 106 VAL A O 1
ATOM 848 N N . LYS A 1 107 ? 10.653 2.875 -21.268 1.00 86.94 107 LYS A N 1
ATOM 849 C CA . LYS A 1 107 ? 9.964 3.849 -20.402 1.00 86.94 107 LYS A CA 1
ATOM 850 C C . LYS A 1 107 ? 9.061 4.798 -21.188 1.00 86.94 107 LYS A C 1
ATOM 852 O O . LYS A 1 107 ? 7.974 5.096 -20.709 1.00 86.94 107 LYS A O 1
ATOM 857 N N . LYS A 1 108 ? 9.503 5.260 -22.360 1.00 87.62 108 LYS A N 1
ATOM 858 C CA . LYS A 1 108 ? 8.749 6.189 -23.215 1.00 87.62 108 LYS A CA 1
ATOM 859 C C . LYS A 1 108 ? 7.501 5.544 -23.818 1.00 87.62 108 LYS A C 1
ATOM 861 O O . LYS A 1 108 ? 6.469 6.194 -23.903 1.00 87.62 108 LYS A O 1
ATOM 866 N N . HIS A 1 109 ? 7.606 4.285 -24.232 1.00 84.56 109 HIS A N 1
ATOM 867 C CA . HIS A 1 109 ? 6.527 3.546 -24.894 1.00 84.56 109 HIS A CA 1
ATOM 868 C C . HIS A 1 109 ? 5.789 2.585 -23.957 1.00 84.56 109 HIS A C 1
ATOM 870 O O . HIS A 1 109 ? 5.027 1.734 -24.410 1.00 84.56 109 HIS A O 1
ATOM 876 N N . LYS A 1 110 ? 6.029 2.682 -22.647 1.00 82.75 110 LYS A N 1
ATOM 877 C CA . LYS A 1 110 ? 5.375 1.831 -21.661 1.00 82.75 110 LYS A CA 1
ATOM 878 C C . LYS A 1 110 ? 3.874 2.157 -21.648 1.00 82.75 110 LYS A C 1
ATOM 880 O O . LYS A 1 110 ? 3.538 3.302 -21.349 1.00 82.75 110 LYS A O 1
ATOM 885 N N . PRO A 1 111 ? 2.986 1.183 -21.916 1.00 78.00 111 PRO A N 1
ATOM 886 C CA . PRO A 1 111 ? 1.553 1.407 -21.805 1.00 78.00 111 PRO A CA 1
ATOM 887 C C . PRO A 1 111 ? 1.160 1.662 -20.348 1.00 78.00 111 PRO A C 1
ATOM 889 O O . PRO A 1 111 ? 1.876 1.282 -19.409 1.00 78.00 111 PRO A O 1
ATOM 892 N N . GLU A 1 112 ? 0.004 2.292 -20.158 1.00 76.00 112 GLU A N 1
ATOM 893 C CA . GLU A 1 112 ? -0.578 2.423 -18.828 1.00 76.00 112 GLU A CA 1
ATOM 894 C C . GLU A 1 112 ? -0.789 1.044 -18.194 1.00 76.00 112 GLU A C 1
ATOM 896 O O . GLU A 1 112 ? -1.084 0.044 -18.853 1.00 76.00 112 GLU A O 1
ATOM 901 N N . LEU A 1 113 ? -0.568 0.977 -16.883 1.00 74.88 113 LEU A N 1
ATOM 902 C CA . LEU A 1 113 ? -0.661 -0.272 -16.147 1.00 74.88 113 LEU A CA 1
ATOM 903 C C . LEU A 1 113 ? -2.129 -0.687 -16.039 1.00 74.88 113 LEU A C 1
ATOM 905 O O . LEU A 1 113 ? -2.885 -0.086 -15.285 1.00 74.88 113 LEU A O 1
ATOM 909 N N . VAL A 1 114 ? -2.508 -1.752 -16.744 1.00 73.75 114 VAL A N 1
ATOM 910 C CA . VAL A 1 114 ? -3.825 -2.379 -16.586 1.00 73.75 114 VAL A CA 1
ATOM 911 C C . VAL A 1 114 ? -3.727 -3.498 -15.554 1.00 73.75 114 VAL A C 1
ATOM 913 O O . VAL A 1 114 ? -3.041 -4.506 -15.775 1.00 73.75 114 VAL A O 1
ATOM 916 N N . TYR A 1 115 ? -4.419 -3.337 -14.428 1.00 81.44 115 TYR A N 1
ATOM 917 C CA . TYR A 1 115 ? -4.505 -4.364 -13.393 1.00 81.44 115 TYR A CA 1
ATOM 918 C C . TYR A 1 115 ? -5.695 -5.284 -13.653 1.00 81.44 115 TYR A C 1
ATOM 920 O O . TYR A 1 115 ? -6.787 -4.836 -13.996 1.00 81.44 115 TYR A O 1
ATOM 928 N N . HIS A 1 116 ? -5.506 -6.590 -13.463 1.00 81.12 116 HIS A N 1
ATOM 929 C CA . HIS A 1 116 ? -6.598 -7.548 -13.630 1.00 81.12 116 HIS A CA 1
ATOM 930 C C . HIS A 1 116 ? -7.761 -7.277 -12.660 1.00 81.12 116 HIS A C 1
ATOM 932 O O . HIS A 1 116 ? -8.917 -7.351 -13.070 1.00 81.12 116 HIS A O 1
ATOM 938 N N . ILE A 1 117 ? -7.445 -6.884 -11.420 1.00 83.12 117 ILE A N 1
ATOM 939 C CA . ILE A 1 117 ? -8.440 -6.547 -10.394 1.00 83.12 117 ILE A CA 1
ATOM 940 C C . ILE A 1 117 ? -9.312 -5.345 -10.777 1.00 83.12 117 ILE A C 1
ATOM 942 O O . ILE A 1 117 ? -10.480 -5.315 -10.411 1.00 83.12 117 ILE A O 1
ATOM 946 N N . ASP A 1 118 ? -8.781 -4.393 -11.550 1.00 86.69 118 ASP A N 1
ATOM 947 C CA . ASP A 1 118 ? -9.547 -3.222 -11.989 1.00 86.69 118 ASP A CA 1
ATOM 948 C C . ASP A 1 118 ? -10.628 -3.640 -12.992 1.00 86.69 118 ASP A C 1
ATOM 950 O O . ASP A 1 118 ? -11.748 -3.149 -12.922 1.00 86.69 118 ASP A O 1
ATOM 954 N N . GLY A 1 119 ? -10.318 -4.605 -13.870 1.00 85.00 119 GLY A N 1
ATOM 955 C CA . GLY A 1 119 ? -11.304 -5.210 -14.768 1.00 85.00 119 GLY A CA 1
ATOM 956 C C . GLY A 1 119 ? -12.381 -5.972 -14.001 1.00 85.00 119 GLY A C 1
ATOM 957 O O . GLY A 1 119 ? -13.560 -5.711 -14.193 1.00 85.00 119 GLY A O 1
ATOM 958 N N . LEU A 1 120 ? -11.975 -6.837 -13.064 1.00 88.00 120 LEU A N 1
ATOM 959 C CA . LEU A 1 120 ? -12.914 -7.610 -12.244 1.00 88.00 120 LEU A CA 1
ATOM 960 C C . LEU A 1 120 ? -13.867 -6.706 -11.446 1.00 88.00 120 LEU A C 1
ATOM 962 O O . LEU A 1 120 ? -15.063 -6.974 -11.377 1.00 88.00 120 LEU A O 1
ATOM 966 N N . LEU A 1 121 ? -13.345 -5.645 -10.828 1.00 89.38 121 LEU A N 1
ATOM 967 C CA . LEU A 1 121 ? -14.153 -4.692 -10.068 1.00 89.38 121 LEU A CA 1
ATOM 968 C C . LEU A 1 121 ? -15.033 -3.841 -10.992 1.00 89.38 121 LEU A C 1
ATOM 970 O O . LEU A 1 121 ? -16.199 -3.613 -10.669 1.00 89.38 121 LEU A O 1
ATOM 974 N N . GLY A 1 122 ? -14.518 -3.452 -12.160 1.00 90.31 122 GLY A N 1
ATOM 975 C CA . GLY A 1 122 ? -15.278 -2.756 -13.197 1.00 90.31 122 GLY A CA 1
ATOM 976 C C . GLY A 1 122 ? -16.469 -3.567 -13.716 1.00 90.31 122 GLY A C 1
ATOM 977 O O . GLY A 1 122 ? -17.557 -3.010 -13.846 1.00 90.31 122 GLY A O 1
ATOM 978 N N . ASP A 1 123 ? -16.308 -4.880 -13.905 1.00 92.25 123 ASP A N 1
ATOM 979 C CA . ASP A 1 123 ? -17.390 -5.793 -14.311 1.00 92.25 123 ASP A CA 1
ATOM 980 C C . ASP A 1 123 ? -18.534 -5.840 -13.276 1.00 92.25 123 ASP A C 1
ATOM 982 O O . ASP A 1 123 ? -19.686 -6.096 -13.622 1.00 92.25 123 ASP A O 1
ATOM 986 N N . HIS A 1 124 ? -18.234 -5.533 -12.009 1.00 93.62 124 HIS A N 1
ATOM 987 C CA . HIS A 1 124 ? -19.210 -5.408 -10.920 1.00 93.62 124 HIS A CA 1
ATOM 988 C C . HIS A 1 124 ? -19.683 -3.958 -10.689 1.00 93.62 124 HIS A C 1
ATOM 990 O O . HIS A 1 124 ? -20.388 -3.684 -9.718 1.00 93.62 124 HIS A O 1
ATOM 996 N N . GLY A 1 125 ? -19.310 -3.012 -11.557 1.00 93.06 125 GLY A N 1
ATOM 997 C CA . GLY A 1 125 ? -19.701 -1.602 -11.451 1.00 93.06 125 GLY A CA 1
ATOM 998 C C . GLY A 1 125 ? -18.927 -0.804 -10.396 1.00 93.06 125 GLY A C 1
ATOM 999 O O . GLY A 1 125 ? -19.402 0.239 -9.944 1.00 93.06 125 GLY A O 1
ATOM 1000 N N . HIS A 1 126 ? -17.750 -1.274 -9.979 1.00 92.56 126 HIS A N 1
ATOM 1001 C CA . HIS A 1 126 ? -16.902 -0.593 -9.005 1.00 92.56 126 HIS A CA 1
ATOM 1002 C C . HIS A 1 126 ? -15.709 0.100 -9.668 1.00 92.56 126 HIS A C 1
ATOM 1004 O O . HIS A 1 126 ? -14.971 -0.495 -10.449 1.00 92.56 126 HIS A O 1
ATOM 1010 N N . THR A 1 127 ? -15.471 1.355 -9.283 1.00 90.75 127 THR A N 1
ATOM 1011 C CA . THR A 1 127 ? -14.289 2.117 -9.703 1.00 90.75 127 THR A CA 1
ATOM 1012 C C . THR A 1 127 ? -13.172 1.966 -8.678 1.00 90.75 127 THR A C 1
ATOM 1014 O O . THR A 1 127 ? -13.368 2.226 -7.490 1.00 90.75 127 THR A O 1
ATOM 1017 N N . VAL A 1 128 ? -11.980 1.583 -9.136 1.00 87.19 128 VAL A N 1
ATOM 1018 C CA . VAL A 1 128 ? -10.801 1.446 -8.274 1.00 87.19 128 VAL A CA 1
ATOM 1019 C C . VAL A 1 128 ? -10.101 2.789 -8.110 1.00 87.19 128 VAL A C 1
ATOM 1021 O O . VAL A 1 128 ? -9.744 3.438 -9.089 1.00 87.19 128 VAL A O 1
ATOM 1024 N N . ILE A 1 129 ? -9.847 3.175 -6.861 1.00 86.75 129 ILE A N 1
ATOM 1025 C CA . ILE A 1 129 ? -9.024 4.335 -6.511 1.00 86.75 129 ILE A CA 1
ATOM 1026 C C . ILE A 1 129 ? -7.695 3.823 -5.955 1.00 86.75 129 ILE A C 1
ATOM 1028 O O . ILE A 1 129 ? -7.666 2.952 -5.083 1.00 86.75 129 ILE A O 1
ATOM 1032 N N . ARG A 1 130 ? -6.581 4.348 -6.471 1.00 84.31 130 ARG A N 1
ATOM 1033 C CA . ARG A 1 130 ? -5.232 3.990 -6.021 1.00 84.31 130 ARG A CA 1
ATOM 1034 C C . ARG A 1 130 ? -4.697 5.070 -5.096 1.00 84.31 130 ARG A C 1
ATOM 1036 O O . ARG A 1 130 ? -4.668 6.242 -5.454 1.00 84.31 130 ARG A O 1
ATOM 1043 N N . LEU A 1 131 ? -4.250 4.650 -3.919 1.00 84.00 131 LEU A N 1
ATOM 1044 C CA . LEU A 1 131 ? -3.590 5.534 -2.971 1.00 84.00 131 LEU A CA 1
ATOM 1045 C C . LEU A 1 131 ? -2.096 5.645 -3.301 1.00 84.00 131 LEU A C 1
ATOM 1047 O O . LEU A 1 131 ? -1.473 4.632 -3.645 1.00 84.00 131 LEU A O 1
ATOM 1051 N N . PRO A 1 132 ? -1.504 6.843 -3.179 1.00 81.81 132 PRO A N 1
ATOM 1052 C CA . PRO A 1 132 ? -0.060 7.012 -3.239 1.00 81.81 132 PRO A CA 1
ATOM 1053 C C . PRO A 1 132 ? 0.656 6.132 -2.201 1.00 81.81 132 PRO A C 1
ATOM 1055 O O . PRO A 1 132 ? 0.163 5.920 -1.090 1.00 81.81 132 PRO A O 1
ATOM 1058 N N . LEU A 1 133 ? 1.840 5.615 -2.546 1.00 77.81 133 LEU A N 1
ATOM 1059 C CA . LEU A 1 133 ? 2.640 4.837 -1.595 1.00 77.81 133 LEU A CA 1
ATOM 1060 C C . LEU A 1 133 ? 3.002 5.688 -0.373 1.00 77.81 133 LEU A C 1
ATOM 1062 O O . LEU A 1 133 ? 3.344 6.852 -0.519 1.0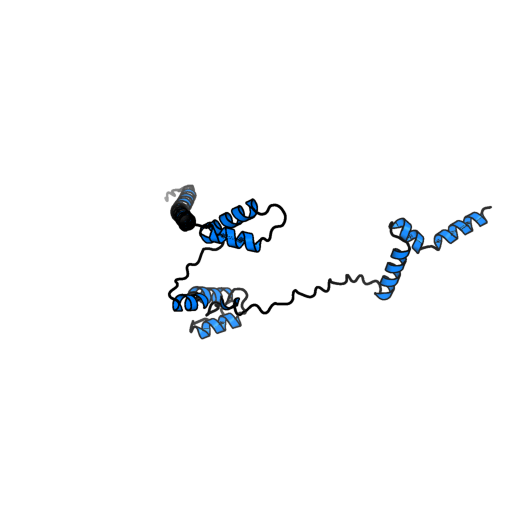0 77.81 133 LEU A O 1
ATOM 1066 N N . TYR A 1 134 ? 2.996 5.073 0.812 1.00 80.50 134 TYR A N 1
ATOM 1067 C CA . TYR A 1 134 ? 3.320 5.708 2.101 1.00 80.50 134 TYR A CA 1
ATOM 1068 C C . TYR A 1 134 ? 2.330 6.777 2.592 1.00 80.50 134 TYR A C 1
ATOM 1070 O O . TYR A 1 134 ? 2.578 7.385 3.628 1.00 80.50 134 TYR A O 1
ATOM 1078 N N . HIS A 1 135 ? 1.186 6.940 1.927 1.00 85.19 135 HIS A N 1
ATOM 1079 C CA . HIS A 1 135 ? 0.131 7.872 2.330 1.00 85.19 135 HIS A CA 1
ATOM 1080 C C . HIS A 1 135 ? -1.087 7.127 2.890 1.00 85.19 135 HIS A C 1
ATOM 1082 O O . HIS A 1 135 ? -2.176 7.121 2.316 1.00 85.19 135 HIS A O 1
ATOM 1088 N N . CYS A 1 136 ? -0.883 6.420 4.008 1.00 86.62 136 CYS A N 1
ATOM 1089 C CA . CYS A 1 136 ? -1.955 5.687 4.693 1.00 86.62 136 CYS A CA 1
ATOM 109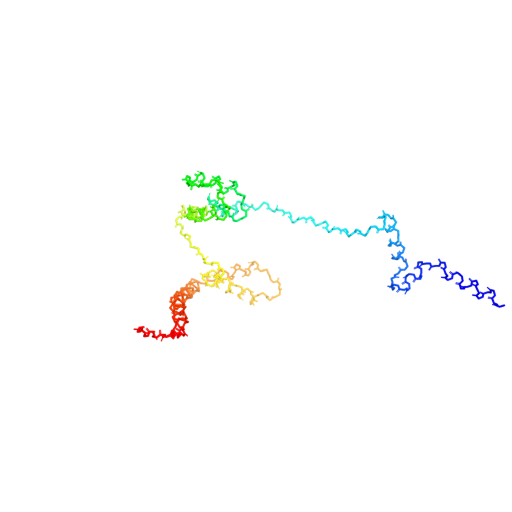0 C C . CYS A 1 136 ? -2.997 6.611 5.346 1.00 86.62 136 CYS A C 1
ATOM 1092 O O . CYS A 1 136 ? -4.121 6.195 5.602 1.00 86.62 136 CYS A O 1
ATOM 1094 N N . ASP A 1 137 ? -2.639 7.867 5.571 1.00 89.50 137 ASP A N 1
ATOM 1095 C CA . ASP A 1 137 ? -3.496 8.956 6.028 1.00 89.50 137 ASP A CA 1
ATOM 1096 C C . ASP A 1 137 ? -4.569 9.361 5.006 1.00 89.50 137 ASP A C 1
ATOM 1098 O O . ASP A 1 137 ? -5.630 9.847 5.391 1.00 89.50 137 ASP A O 1
ATOM 1102 N N . LEU A 1 138 ? -4.340 9.079 3.720 1.00 91.31 138 LEU A N 1
ATOM 1103 C CA . LEU A 1 138 ? -5.350 9.208 2.667 1.00 91.31 138 LEU A CA 1
ATOM 1104 C C . LEU A 1 138 ? -6.298 7.995 2.590 1.00 91.31 138 LEU A C 1
ATOM 1106 O O . LEU A 1 138 ? -7.193 7.960 1.747 1.00 91.31 138 LEU A O 1
ATOM 1110 N N . ASN A 1 139 ? -6.129 6.990 3.457 1.00 92.00 139 ASN A N 1
ATOM 1111 C CA . ASN A 1 139 ? -6.995 5.818 3.512 1.00 92.00 139 ASN A CA 1
ATOM 1112 C C . ASN A 1 139 ? -8.000 5.914 4.677 1.00 92.00 139 ASN A C 1
ATOM 1114 O O . ASN A 1 139 ? -7.622 5.680 5.829 1.00 92.00 139 ASN A O 1
ATOM 1118 N N . PRO A 1 140 ? -9.302 6.151 4.429 1.00 92.56 140 PRO A N 1
ATOM 1119 C CA . PRO A 1 140 ? -10.283 6.260 5.511 1.00 92.56 140 PRO A CA 1
ATOM 1120 C C . PRO A 1 140 ? -10.436 4.956 6.308 1.00 92.56 140 PRO A C 1
ATOM 1122 O O . PRO A 1 140 ? -10.782 4.992 7.489 1.00 92.56 140 PRO A O 1
ATOM 1125 N N . ILE A 1 141 ? -10.127 3.806 5.699 1.00 92.94 141 ILE A N 1
ATOM 1126 C CA . ILE A 1 141 ? -10.170 2.502 6.369 1.00 92.94 141 ILE A CA 1
ATOM 1127 C C . ILE A 1 141 ? -9.151 2.444 7.516 1.00 92.94 141 ILE A C 1
ATOM 1129 O O . ILE A 1 141 ? -9.463 1.886 8.565 1.00 92.94 141 ILE A O 1
ATOM 1133 N N . GLU A 1 142 ? -7.977 3.069 7.384 1.00 93.62 142 GLU A N 1
ATOM 1134 C CA . GLU A 1 142 ? -6.955 3.090 8.444 1.00 93.62 142 GLU A CA 1
ATOM 1135 C C . GLU A 1 142 ? -7.430 3.851 9.691 1.00 93.62 142 GLU A C 1
ATOM 1137 O O . GLU A 1 142 ? -7.168 3.430 10.822 1.00 93.62 142 GLU A O 1
ATOM 1142 N N . LEU A 1 143 ? -8.202 4.928 9.503 1.00 93.12 143 LEU A N 1
ATOM 1143 C CA . LEU A 1 143 ? -8.814 5.683 10.603 1.00 93.12 143 LEU A CA 1
ATOM 1144 C C . LEU A 1 143 ? -9.844 4.835 11.352 1.00 93.12 143 LEU A C 1
ATOM 1146 O O . LEU A 1 143 ? -9.868 4.809 12.586 1.00 93.12 143 LEU A O 1
ATOM 1150 N N . VAL A 1 144 ? -10.666 4.093 10.611 1.00 94.50 144 VAL A N 1
ATOM 1151 C CA . VAL A 1 144 ? -11.657 3.180 11.191 1.00 94.50 144 VAL A CA 1
ATOM 1152 C C . VAL A 1 144 ? -10.962 2.026 11.909 1.00 94.50 144 VAL A C 1
ATOM 1154 O O . VAL A 1 144 ? -11.328 1.699 13.037 1.00 94.50 144 VAL A O 1
ATOM 1157 N N . TRP A 1 145 ? -9.892 1.470 11.340 1.00 94.50 145 TRP A N 1
ATOM 1158 C CA . TRP A 1 145 ? -9.056 0.477 12.018 1.00 94.50 145 TRP A CA 1
ATOM 1159 C C . TRP A 1 145 ? -8.457 1.009 13.314 1.00 94.50 145 TRP A C 1
ATOM 1161 O O . TRP A 1 145 ? -8.446 0.295 14.317 1.00 94.50 145 TRP A O 1
ATOM 1171 N N . ALA A 1 146 ? -7.952 2.243 13.334 1.00 93.06 146 ALA A N 1
ATOM 1172 C CA . ALA A 1 146 ? -7.442 2.862 14.555 1.00 93.06 146 ALA A CA 1
ATOM 1173 C C . ALA A 1 146 ? -8.537 2.975 15.629 1.00 93.06 146 ALA A C 1
ATOM 1175 O O . ALA A 1 146 ? -8.306 2.621 16.790 1.00 93.06 146 ALA A O 1
ATOM 1176 N N . MET A 1 147 ? -9.744 3.383 15.233 1.00 93.06 147 MET A N 1
ATOM 1177 C CA . MET A 1 147 ? -10.910 3.473 16.112 1.00 93.06 147 MET A CA 1
ATOM 1178 C C . MET A 1 147 ? -11.314 2.105 16.679 1.00 93.06 147 MET A C 1
ATOM 1180 O O . MET A 1 147 ? -11.455 1.954 17.894 1.00 93.06 147 MET A O 1
ATOM 1184 N N . VAL A 1 148 ? -11.435 1.092 15.821 1.00 94.19 148 VAL A N 1
ATOM 1185 C CA . VAL A 1 148 ? -11.784 -0.283 16.206 1.00 94.19 148 VAL A CA 1
ATOM 1186 C C . VAL A 1 148 ? -10.724 -0.875 17.134 1.00 94.19 148 VAL A C 1
ATOM 1188 O O . VAL A 1 148 ? -11.066 -1.402 18.193 1.00 94.19 148 VAL A O 1
ATOM 1191 N N . LYS A 1 149 ? -9.431 -0.711 16.820 1.00 91.62 149 LYS A N 1
ATOM 1192 C CA . LYS A 1 149 ? -8.325 -1.152 17.691 1.00 91.62 149 LYS A CA 1
ATOM 1193 C C . LYS A 1 149 ? -8.421 -0.535 19.084 1.00 91.62 149 LYS A C 1
ATOM 1195 O O . LYS A 1 149 ? -8.235 -1.241 20.073 1.00 91.62 149 LYS A O 1
ATOM 1200 N N . LYS A 1 150 ? -8.752 0.757 19.176 1.00 92.62 150 LYS A N 1
ATOM 1201 C CA . LYS A 1 150 ? -8.938 1.442 20.462 1.00 92.62 150 LYS A CA 1
ATOM 1202 C C . LYS A 1 150 ? -10.098 0.839 21.261 1.00 92.62 150 LYS A C 1
ATOM 1204 O O . LYS A 1 150 ? -9.934 0.589 22.452 1.00 92.62 150 LYS A O 1
ATOM 1209 N N . ARG A 1 151 ? -11.233 0.552 20.615 1.00 92.62 151 ARG A N 1
ATOM 1210 C CA . ARG A 1 151 ? -12.398 -0.091 21.256 1.00 92.62 151 ARG A CA 1
ATOM 1211 C C . ARG A 1 151 ? -12.070 -1.495 21.766 1.00 92.62 151 ARG A C 1
ATOM 1213 O O . ARG A 1 151 ? -12.424 -1.833 22.893 1.00 92.62 151 ARG A O 1
ATOM 1220 N N . ILE A 1 152 ? -11.353 -2.291 20.971 1.00 91.38 152 ILE A N 1
ATOM 1221 C CA . ILE A 1 152 ? -10.902 -3.631 21.375 1.00 91.38 152 ILE A CA 1
ATOM 1222 C C . ILE A 1 152 ? -9.963 -3.524 22.579 1.00 91.38 152 ILE A C 1
ATOM 1224 O O . ILE A 1 152 ? -10.162 -4.224 23.566 1.00 91.38 152 ILE A O 1
ATOM 1228 N N . ALA A 1 153 ? -8.974 -2.626 22.537 1.00 89.94 153 ALA A N 1
ATOM 1229 C CA . ALA A 1 153 ? -8.009 -2.452 23.622 1.00 89.94 153 ALA A CA 1
ATOM 1230 C C . ALA A 1 153 ? -8.672 -2.066 24.956 1.00 89.94 153 ALA A C 1
ATOM 1232 O O . ALA A 1 153 ? -8.243 -2.538 26.003 1.00 89.94 153 ALA A O 1
ATOM 1233 N N . GLN A 1 154 ? -9.740 -1.263 24.923 1.00 87.81 154 GLN A N 1
ATOM 1234 C CA . GLN A 1 154 ? -10.502 -0.882 26.119 1.00 87.81 154 GLN A CA 1
ATOM 1235 C C . GLN A 1 154 ? -11.256 -2.057 26.756 1.00 87.81 154 GLN A C 1
ATOM 1237 O O . GLN A 1 154 ? -11.411 -2.093 27.974 1.00 87.81 154 GLN A O 1
ATOM 1242 N N . LYS A 1 155 ? -11.732 -3.009 25.945 1.00 85.44 155 LYS A N 1
ATOM 1243 C CA . LYS A 1 155 ? -12.487 -4.182 26.411 1.00 85.44 155 LYS A CA 1
ATOM 1244 C C . LYS A 1 155 ? -11.611 -5.409 26.670 1.00 85.44 155 LYS A C 1
ATOM 1246 O O . LYS A 1 155 ? -12.039 -6.322 27.369 1.00 85.44 155 LYS A O 1
ATOM 1251 N N . ASN A 1 156 ? -10.393 -5.441 26.131 1.00 81.81 156 ASN A N 1
ATOM 1252 C CA . ASN A 1 156 ? -9.471 -6.569 26.243 1.00 81.81 156 ASN A CA 1
ATOM 1253 C C . ASN A 1 156 ? -8.775 -6.621 27.616 1.00 81.81 156 ASN A C 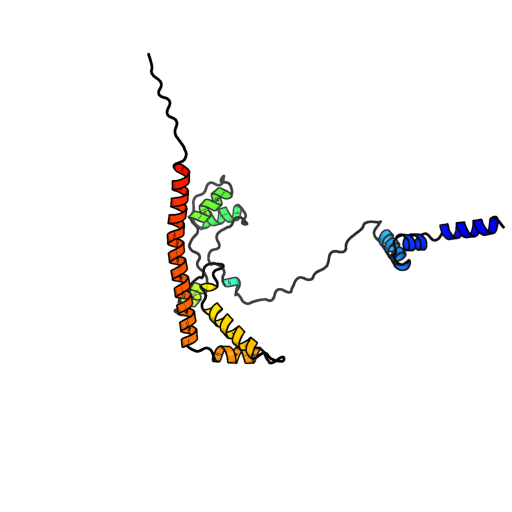1
ATOM 1255 O O . ASN A 1 156 ? -7.550 -6.562 27.724 1.00 81.81 156 ASN A O 1
ATOM 1259 N N . VAL A 1 157 ? -9.571 -6.730 28.677 1.00 74.75 157 VAL A N 1
ATOM 1260 C CA . VAL A 1 157 ? -9.106 -6.896 30.053 1.00 74.75 157 VAL A CA 1
ATOM 1261 C C . VAL A 1 157 ? -9.257 -8.378 30.403 1.00 74.75 157 VAL A C 1
ATOM 1263 O O . VAL A 1 157 ? -10.359 -8.854 30.658 1.00 74.75 157 VAL A O 1
ATOM 1266 N N . GLY A 1 158 ? -8.156 -9.137 30.358 1.00 67.06 158 GLY A N 1
ATOM 1267 C CA . GLY A 1 158 ? -8.109 -10.500 30.912 1.00 67.06 158 GLY A CA 1
ATOM 1268 C C . GLY A 1 158 ? -8.238 -11.678 29.935 1.00 67.06 158 GLY A C 1
ATOM 1269 O O . GLY A 1 158 ? -8.767 -12.714 30.321 1.00 67.06 158 GLY A O 1
ATOM 1270 N N . GLY A 1 159 ? -7.741 -11.571 28.696 1.00 69.50 159 GLY A N 1
ATOM 1271 C CA . GLY A 1 159 ? -7.624 -12.738 27.800 1.00 69.50 159 GLY A CA 1
ATOM 1272 C C . GLY A 1 159 ? -8.935 -13.161 27.131 1.00 69.50 159 GLY A C 1
ATOM 1273 O O . GLY A 1 159 ? -9.133 -14.334 26.816 1.00 69.50 159 GLY A O 1
ATOM 1274 N N . GLN A 1 160 ? -9.837 -12.203 26.920 1.00 72.94 160 GLN A N 1
ATOM 1275 C CA . GLN A 1 160 ? -11.089 -12.424 26.204 1.00 72.94 160 GLN A CA 1
ATOM 1276 C C . GLN A 1 160 ? -10.845 -12.844 24.748 1.00 72.94 160 GLN A C 1
ATOM 1278 O O . GLN A 1 160 ? -9.789 -12.597 24.162 1.00 72.94 160 GLN A O 1
ATOM 1283 N N . ASN A 1 161 ? -11.856 -13.466 24.139 1.00 84.38 161 ASN A N 1
ATOM 1284 C CA . ASN A 1 161 ? -11.789 -13.845 22.735 1.00 84.38 161 ASN A CA 1
ATOM 1285 C C . ASN A 1 161 ? -11.769 -12.587 21.847 1.00 84.38 161 ASN A C 1
ATOM 1287 O O . ASN A 1 161 ? -12.801 -11.962 21.600 1.00 84.38 161 ASN A O 1
ATOM 1291 N N . VAL A 1 162 ? -10.578 -12.252 21.349 1.00 86.19 162 VAL A N 1
ATOM 1292 C CA . VAL A 1 162 ? -10.321 -11.074 20.511 1.00 86.19 162 VAL A CA 1
ATOM 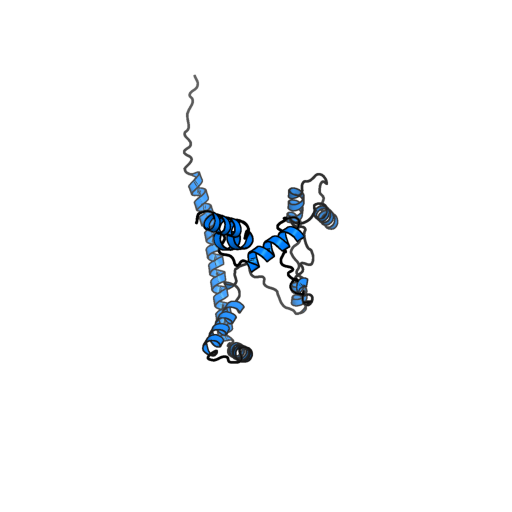1293 C C . VAL A 1 162 ? -11.184 -11.064 19.247 1.00 86.19 162 VAL A C 1
ATOM 1295 O O . VAL A 1 162 ? -11.575 -9.989 18.803 1.00 86.19 162 VAL A O 1
ATOM 1298 N N . ALA A 1 163 ? -11.531 -12.229 18.687 1.00 88.81 163 ALA A N 1
ATOM 1299 C CA . ALA A 1 163 ? -12.354 -12.301 17.480 1.00 88.81 163 ALA A CA 1
ATOM 1300 C C . ALA A 1 163 ? -13.779 -11.783 17.730 1.00 88.81 163 ALA A C 1
ATOM 1302 O O . ALA A 1 163 ? -14.273 -10.967 16.957 1.00 88.81 163 ALA A O 1
ATOM 1303 N N . LYS A 1 164 ? -14.401 -12.177 18.851 1.00 88.44 164 LYS A N 1
ATOM 1304 C CA . LYS A 1 164 ? -15.733 -11.679 19.235 1.00 88.44 164 LYS A CA 1
ATOM 1305 C C . LYS A 1 164 ? -15.711 -10.180 19.528 1.00 88.44 164 LYS A C 1
ATOM 1307 O O . LYS A 1 164 ? -16.565 -9.443 19.052 1.00 88.44 164 LYS A O 1
ATOM 1312 N N . LEU A 1 165 ? -14.688 -9.719 20.253 1.00 89.69 165 LEU A N 1
ATOM 1313 C CA . LEU A 1 165 ? -14.512 -8.293 20.539 1.00 89.69 165 LEU A CA 1
ATOM 1314 C C . LEU A 1 165 ? -14.321 -7.461 19.269 1.00 89.69 165 LEU A C 1
ATOM 1316 O O . LEU A 1 165 ? -14.809 -6.334 19.202 1.00 89.69 165 LEU A O 1
ATOM 1320 N N . ALA A 1 166 ? -13.612 -7.996 18.274 1.00 91.00 166 ALA A N 1
ATOM 1321 C CA . ALA A 1 166 ? -13.437 -7.331 16.993 1.00 91.00 166 ALA A CA 1
ATOM 1322 C C . ALA A 1 166 ? -14.766 -7.217 16.240 1.00 91.00 166 ALA A C 1
ATOM 1324 O O . ALA A 1 166 ? -15.092 -6.132 15.767 1.00 91.00 166 ALA A O 1
ATOM 1325 N N . GLU A 1 167 ? -15.552 -8.293 16.178 1.00 92.56 167 GLU A N 1
ATOM 1326 C CA . GLU A 1 167 ? -16.862 -8.293 15.522 1.00 92.56 167 GLU A CA 1
ATOM 1327 C C . GLU A 1 167 ? -17.825 -7.281 16.166 1.00 92.56 167 GLU A C 1
ATOM 1329 O O . GLU A 1 167 ? -18.382 -6.433 15.467 1.00 92.56 167 GLU A O 1
ATOM 1334 N N . GLU A 1 168 ? -17.927 -7.268 17.499 1.00 91.94 168 GLU A N 1
ATOM 1335 C CA . GLU A 1 168 ? -18.696 -6.252 18.234 1.00 91.94 168 GLU A CA 1
ATOM 1336 C C . GLU A 1 168 ? -18.187 -4.829 17.962 1.00 91.94 168 GLU A C 1
ATOM 1338 O O . GLU A 1 168 ? -18.967 -3.887 17.798 1.00 91.94 168 GLU A O 1
ATOM 1343 N N . ALA A 1 169 ? -16.864 -4.645 17.924 1.00 93.25 169 ALA A N 1
ATOM 1344 C CA . ALA A 1 169 ? -16.265 -3.341 17.681 1.00 93.25 169 ALA A CA 1
ATOM 1345 C C . ALA A 1 169 ? -16.580 -2.831 16.268 1.00 93.25 169 ALA A C 1
ATOM 1347 O O . ALA A 1 169 ? -16.912 -1.653 16.138 1.00 93.25 169 ALA A O 1
ATOM 1348 N N . PHE A 1 170 ? -16.555 -3.692 15.246 1.00 93.25 170 PHE A N 1
ATOM 1349 C CA . PHE A 1 170 ? -16.962 -3.334 13.884 1.00 93.25 170 PHE A CA 1
ATOM 1350 C C . PHE A 1 170 ? -18.462 -3.037 13.785 1.00 93.25 170 PHE A C 1
ATOM 1352 O O . PHE A 1 170 ? -18.831 -2.028 13.191 1.00 93.25 170 PHE A O 1
ATOM 1359 N N . GLN A 1 171 ? -19.323 -3.842 14.415 1.00 93.81 171 GLN A N 1
ATOM 1360 C CA . GLN A 1 171 ? -20.775 -3.604 14.425 1.00 93.81 171 GLN A CA 1
ATOM 1361 C C . GLN A 1 171 ? -21.157 -2.298 15.133 1.00 93.81 171 GLN A C 1
ATOM 1363 O O . GLN A 1 171 ? -22.135 -1.652 14.772 1.00 93.81 171 GLN A O 1
ATOM 1368 N N . SER A 1 172 ? -20.372 -1.884 16.129 1.00 93.94 172 SER A N 1
ATOM 1369 C CA . SER A 1 172 ? -20.583 -0.610 16.824 1.00 93.94 172 SER A CA 1
ATOM 1370 C C . SER A 1 172 ? -20.143 0.623 16.023 1.00 93.94 172 SER A C 1
ATOM 1372 O O . SER A 1 172 ? -20.313 1.741 16.507 1.00 93.94 172 SER A O 1
ATOM 1374 N N . VAL A 1 173 ? -19.507 0.477 14.852 1.00 94.50 173 VAL A N 1
ATOM 1375 C CA . VAL A 1 173 ? -19.123 1.628 14.015 1.00 94.50 173 VAL A CA 1
ATOM 1376 C C . VAL A 1 173 ? -20.374 2.201 13.365 1.00 94.50 173 VAL A C 1
ATOM 1378 O O . VAL A 1 173 ? -21.056 1.535 12.589 1.00 94.50 173 VAL A O 1
ATOM 1381 N N . THR A 1 174 ? -20.678 3.456 13.676 1.00 95.56 174 THR A N 1
ATOM 1382 C CA . THR A 1 174 ? -21.866 4.119 13.134 1.00 95.56 174 THR A CA 1
ATOM 1383 C C . THR A 1 174 ? -21.603 4.704 11.740 1.00 95.56 174 THR A C 1
ATOM 1385 O O . THR A 1 174 ? -20.471 5.085 11.423 1.00 95.56 174 THR A O 1
ATOM 1388 N N . PRO A 1 175 ? -22.649 4.886 10.909 1.00 95.31 175 PRO A N 1
ATOM 1389 C CA . PRO A 1 175 ? -22.514 5.583 9.628 1.00 95.31 175 PRO A CA 1
ATOM 1390 C C . PRO A 1 175 ? -21.955 7.007 9.770 1.00 95.31 175 PRO A C 1
ATOM 1392 O O . PRO A 1 175 ? -21.234 7.483 8.894 1.00 95.31 175 PRO A O 1
ATOM 1395 N N . GLN A 1 176 ? -22.254 7.685 10.883 1.00 95.56 176 GLN A N 1
ATOM 1396 C CA . GLN A 1 176 ? -21.741 9.027 11.152 1.00 95.56 176 GLN A CA 1
ATOM 1397 C C . GLN A 1 176 ? -20.236 9.015 11.441 1.00 95.56 176 GLN A C 1
ATOM 1399 O O . GLN A 1 176 ? -19.512 9.871 10.939 1.00 95.56 176 GLN A O 1
ATOM 1404 N N . GLU A 1 177 ? -19.748 8.041 12.209 1.00 94.12 177 GLU A N 1
ATOM 1405 C CA . GLU A 1 177 ? -18.313 7.873 12.458 1.00 94.12 177 GLU A CA 1
ATOM 1406 C C . GLU A 1 177 ? -17.556 7.573 11.166 1.00 94.12 177 GLU A C 1
ATOM 1408 O O . GLU A 1 177 ? -16.523 8.189 10.908 1.00 94.12 177 GLU A O 1
ATOM 1413 N N . TRP A 1 178 ? -18.115 6.710 10.313 1.00 94.94 178 TRP A N 1
ATOM 1414 C CA . TRP A 1 178 ? -17.563 6.450 8.985 1.00 94.94 178 TRP A CA 1
ATOM 1415 C C . TRP A 1 178 ? -17.489 7.726 8.139 1.00 94.94 178 TRP A C 1
ATOM 1417 O O . TRP A 1 178 ? -16.443 8.049 7.574 1.00 94.94 178 TRP A O 1
ATOM 1427 N N . LYS A 1 179 ? -18.583 8.497 8.092 1.00 95.75 179 LYS A N 1
ATOM 1428 C CA . LYS A 1 179 ? -18.636 9.773 7.369 1.00 95.75 179 LYS A CA 1
ATOM 1429 C C . LYS A 1 179 ? -17.578 10.753 7.877 1.00 95.75 179 LYS A C 1
ATOM 1431 O O . LYS A 1 179 ? -16.905 11.383 7.068 1.00 95.75 179 LYS A O 1
ATOM 1436 N N . ASN A 1 180 ? -17.387 10.843 9.192 1.00 95.56 180 ASN A N 1
ATOM 1437 C CA . ASN A 1 180 ? -16.368 11.705 9.788 1.00 95.56 180 ASN A CA 1
ATOM 1438 C C . ASN A 1 180 ? -14.948 11.292 9.363 1.00 95.56 180 ASN A C 1
ATOM 1440 O O . ASN A 1 180 ? -14.132 12.162 9.068 1.00 95.56 180 ASN A O 1
ATOM 1444 N N . CYS A 1 181 ? -14.653 9.989 9.282 1.00 95.06 181 CYS A N 1
ATOM 1445 C CA . CYS A 1 181 ? -13.369 9.502 8.768 1.00 95.06 181 CYS A CA 1
ATOM 1446 C C . CYS A 1 181 ? -13.144 9.919 7.308 1.00 95.06 181 CYS A C 1
ATOM 1448 O O . CYS A 1 181 ? -12.059 10.381 6.965 1.00 95.06 181 CYS A O 1
ATOM 1450 N N . VAL A 1 182 ? -14.168 9.808 6.457 1.00 94.81 182 VAL A N 1
ATOM 1451 C CA . VAL A 1 182 ? -14.078 10.224 5.047 1.00 94.81 182 VAL A CA 1
ATOM 1452 C C . VAL A 1 182 ? -13.863 11.734 4.917 1.00 94.81 182 VAL A C 1
ATOM 1454 O O . VAL A 1 182 ? -13.012 12.164 4.143 1.00 94.81 182 VAL A O 1
ATOM 1457 N N . GLU A 1 183 ? -14.588 12.551 5.683 1.00 96.12 183 GLU A N 1
ATOM 1458 C CA . GLU A 1 183 ? -14.399 14.009 5.668 1.00 96.12 183 GLU A CA 1
ATOM 1459 C C . GLU A 1 183 ? -13.015 14.423 6.187 1.00 96.12 183 GLU A C 1
ATOM 1461 O O . GLU A 1 183 ? -12.403 15.346 5.649 1.00 96.12 183 GLU A O 1
ATOM 1466 N N . HIS A 1 184 ? -12.471 13.706 7.173 1.00 95.00 184 HIS A N 1
ATOM 1467 C CA . HIS A 1 184 ? -11.104 13.935 7.634 1.00 95.00 184 HIS A CA 1
ATOM 1468 C C . HIS A 1 184 ? -10.076 13.683 6.523 1.00 95.00 184 HIS A C 1
ATOM 1470 O O . HIS A 1 184 ? -9.216 14.529 6.284 1.00 95.00 184 HIS A O 1
ATOM 1476 N N . VAL A 1 185 ? -10.210 12.574 5.789 1.00 94.38 185 VAL A N 1
ATOM 1477 C CA . VAL A 1 185 ? -9.337 12.263 4.645 1.00 94.38 185 VAL A CA 1
ATOM 1478 C C . VAL A 1 185 ? -9.412 13.344 3.566 1.00 94.38 185 VAL A C 1
ATOM 1480 O O . VAL A 1 185 ? -8.373 13.799 3.096 1.00 94.38 185 VAL A O 1
ATOM 1483 N N . LYS A 1 186 ? -10.613 13.826 3.221 1.00 94.31 186 LYS A N 1
ATOM 1484 C CA . LYS A 1 186 ? -10.778 14.939 2.264 1.00 94.31 186 LYS A CA 1
ATOM 1485 C C . LYS A 1 186 ? -10.085 16.221 2.732 1.00 94.31 186 LYS A C 1
ATOM 1487 O O . LYS A 1 186 ? -9.554 16.979 1.921 1.00 94.31 186 LYS A O 1
ATOM 1492 N N . SER A 1 187 ? -10.091 16.484 4.039 1.00 95.31 187 SER A N 1
ATOM 1493 C CA . SER A 1 187 ? -9.372 17.626 4.608 1.00 95.31 187 SER A CA 1
ATOM 1494 C C . SER A 1 187 ? -7.859 17.483 4.429 1.00 95.31 187 SER A C 1
ATOM 1496 O O . SER A 1 187 ? -7.214 18.442 4.004 1.00 95.31 187 SER A O 1
ATOM 1498 N N . ILE A 1 188 ? -7.304 16.298 4.706 1.00 93.00 188 ILE A N 1
ATOM 1499 C CA . ILE A 1 188 ? -5.873 16.000 4.511 1.00 93.00 188 ILE A CA 1
ATOM 1500 C C . ILE A 1 188 ? -5.499 16.120 3.030 1.00 93.00 188 ILE A C 1
ATOM 1502 O O . ILE A 1 188 ? -4.499 16.745 2.686 1.00 93.00 188 ILE A O 1
ATOM 1506 N N . GLU A 1 189 ? -6.330 15.588 2.134 1.00 92.25 189 GLU A N 1
ATOM 1507 C CA . GLU A 1 189 ? -6.128 15.695 0.688 1.00 92.25 189 GLU A CA 1
ATOM 1508 C C . GLU A 1 189 ? -6.033 17.162 0.240 1.00 92.25 189 GLU A C 1
ATOM 1510 O O . GLU A 1 189 ? -5.100 17.546 -0.472 1.00 92.25 189 GLU A O 1
ATOM 1515 N N . LYS A 1 190 ? -6.950 18.015 0.711 1.00 92.88 190 LYS A N 1
ATOM 1516 C CA . LYS A 1 190 ? -6.934 19.453 0.410 1.00 92.88 190 LYS A CA 1
ATOM 1517 C C . LYS A 1 190 ? -5.677 20.145 0.945 1.00 92.88 190 LYS A C 1
ATOM 1519 O O . LYS A 1 190 ? -5.124 21.023 0.275 1.00 92.88 190 LYS A O 1
ATOM 1524 N N . GLU A 1 191 ? -5.228 19.771 2.138 1.00 92.06 191 GLU A N 1
ATOM 1525 C CA . GLU A 1 191 ? -3.998 20.278 2.751 1.00 92.06 191 GLU A CA 1
ATOM 1526 C C . GLU A 1 191 ? -2.767 19.908 1.913 1.00 92.06 191 GLU A C 1
ATOM 1528 O O . GLU A 1 191 ? -1.961 20.784 1.587 1.00 92.06 191 GLU A O 1
ATOM 1533 N N . TYR A 1 192 ? -2.659 18.649 1.483 1.00 89.31 192 TYR A N 1
ATOM 1534 C CA . TYR A 1 192 ? -1.591 18.181 0.597 1.00 89.31 192 TYR A CA 1
ATOM 1535 C C . TYR A 1 192 ? -1.604 18.867 -0.756 1.00 89.31 192 TYR A C 1
ATOM 1537 O O . TYR A 1 192 ? -0.553 19.304 -1.222 1.00 89.31 192 TYR A O 1
ATOM 1545 N N . PHE A 1 193 ? -2.777 19.039 -1.356 1.00 86.94 193 PHE A N 1
ATOM 1546 C CA . PHE A 1 193 ? -2.897 19.757 -2.618 1.00 86.94 193 PHE A CA 1
ATOM 1547 C C . PHE A 1 193 ? -2.431 21.216 -2.490 1.00 86.94 193 PHE A C 1
ATOM 1549 O O . PHE A 1 193 ? -1.697 21.726 -3.338 1.00 86.94 193 PHE A O 1
ATOM 1556 N N . THR A 1 194 ? -2.811 21.881 -1.396 1.00 88.12 194 THR A N 1
ATOM 1557 C CA . THR A 1 194 ? -2.432 23.277 -1.133 1.00 88.12 194 THR A CA 1
ATOM 1558 C C . THR A 1 194 ? -0.926 23.411 -0.916 1.00 88.12 194 THR A C 1
ATOM 1560 O O . THR A 1 194 ? -0.297 24.254 -1.552 1.00 88.12 194 THR A O 1
ATOM 1563 N N . ARG A 1 195 ? -0.330 22.550 -0.081 1.00 83.69 195 ARG A N 1
ATOM 1564 C CA . ARG A 1 195 ? 1.123 22.535 0.160 1.00 83.69 195 ARG A CA 1
ATOM 1565 C C . ARG A 1 195 ? 1.915 22.174 -1.092 1.00 83.69 195 ARG A C 1
ATOM 1567 O O . ARG A 1 195 ? 2.896 22.833 -1.406 1.00 83.69 195 ARG A O 1
ATOM 1574 N N . GLY A 1 196 ? 1.477 21.168 -1.846 1.00 79.25 196 GLY A N 1
ATOM 1575 C CA . GLY A 1 196 ? 2.114 20.780 -3.106 1.00 79.25 196 GLY A CA 1
ATOM 1576 C C . GLY A 1 196 ? 2.180 21.935 -4.105 1.00 79.25 196 GLY A C 1
ATOM 1577 O O . GLY A 1 196 ? 3.186 22.110 -4.787 1.00 79.25 196 GLY A O 1
ATOM 1578 N N . ARG A 1 197 ? 1.140 22.776 -4.144 1.00 72.19 197 ARG A N 1
ATOM 1579 C CA . ARG A 1 197 ? 1.108 23.972 -4.990 1.00 72.19 197 ARG A CA 1
ATOM 1580 C C . ARG A 1 197 ? 2.095 25.051 -4.541 1.00 72.19 197 ARG A C 1
ATOM 1582 O O . ARG A 1 197 ? 2.630 25.753 -5.395 1.00 72.19 197 ARG A O 1
ATOM 1589 N N . THR A 1 198 ? 2.326 25.220 -3.240 1.00 71.19 198 THR A N 1
ATOM 1590 C CA . THR A 1 198 ? 3.291 26.215 -2.746 1.00 71.19 198 THR A CA 1
ATOM 1591 C C . THR A 1 198 ? 4.730 25.730 -2.864 1.00 71.19 198 THR A C 1
ATOM 1593 O O . THR A 1 198 ? 5.590 26.546 -3.171 1.00 71.19 198 THR A O 1
ATOM 1596 N N . LEU A 1 199 ? 4.982 24.420 -2.748 1.00 71.94 199 LEU A N 1
ATOM 1597 C CA . LEU A 1 199 ? 6.325 23.837 -2.853 1.00 71.94 199 LEU A CA 1
ATOM 1598 C C . LEU A 1 199 ? 7.045 24.201 -4.158 1.00 71.94 199 LEU A C 1
ATOM 1600 O O . LEU A 1 199 ? 8.200 24.603 -4.106 1.00 71.94 199 LEU A O 1
ATOM 1604 N N . TYR A 1 200 ? 6.389 24.110 -5.320 1.00 63.91 200 TYR A N 1
ATOM 1605 C CA . TYR A 1 200 ? 7.036 24.484 -6.589 1.00 63.91 200 TYR A CA 1
ATOM 1606 C C . TYR A 1 200 ? 7.357 25.979 -6.653 1.00 63.91 200 TYR A C 1
ATOM 1608 O O . TYR A 1 200 ? 8.455 26.348 -7.046 1.00 63.91 200 TYR A O 1
ATOM 1616 N N . ASN A 1 201 ? 6.453 26.834 -6.166 1.00 65.81 201 ASN A N 1
ATOM 1617 C CA . ASN A 1 201 ? 6.707 28.275 -6.097 1.00 65.81 201 ASN A CA 1
ATOM 1618 C C . ASN A 1 201 ? 7.853 28.613 -5.126 1.00 65.81 201 ASN A C 1
ATOM 1620 O O . ASN A 1 201 ? 8.581 29.577 -5.343 1.00 65.81 201 ASN A O 1
ATOM 1624 N N . GLU A 1 202 ? 8.001 27.856 -4.039 1.00 65.69 202 GLU A N 1
ATOM 1625 C CA . GLU A 1 202 ? 9.095 28.003 -3.074 1.00 65.69 202 GLU A CA 1
ATOM 1626 C C . GLU A 1 202 ? 10.429 27.510 -3.654 1.00 65.69 202 GLU A C 1
ATOM 1628 O O . GLU A 1 202 ? 11.438 28.195 -3.504 1.00 65.69 202 GLU A O 1
ATOM 1633 N N . ILE A 1 203 ? 10.433 26.384 -4.376 1.00 67.44 203 ILE A N 1
ATOM 1634 C CA . ILE A 1 203 ? 11.607 25.881 -5.107 1.00 67.44 203 ILE A CA 1
ATOM 1635 C C . ILE A 1 203 ? 12.042 26.886 -6.179 1.00 67.44 203 ILE A C 1
ATOM 1637 O O . ILE A 1 203 ? 13.221 27.222 -6.245 1.00 67.44 203 ILE A O 1
ATOM 1641 N N . ASP A 1 204 ? 11.110 27.417 -6.971 1.00 62.72 204 ASP A N 1
ATOM 1642 C CA . ASP A 1 204 ? 11.419 28.400 -8.014 1.00 62.72 204 ASP A CA 1
ATOM 1643 C C . ASP A 1 204 ? 11.980 29.699 -7.413 1.00 62.72 204 ASP A C 1
ATOM 1645 O O . ASP A 1 204 ? 12.946 30.257 -7.932 1.00 62.72 204 ASP A O 1
ATOM 1649 N N . ARG A 1 205 ? 11.452 30.155 -6.267 1.00 66.50 205 ARG A N 1
ATOM 1650 C CA . ARG A 1 205 ? 12.021 31.295 -5.520 1.00 66.50 205 ARG A CA 1
ATOM 1651 C C . ARG A 1 205 ? 13.441 31.022 -5.027 1.00 66.50 205 ARG A C 1
ATOM 1653 O O . ARG A 1 205 ? 14.277 31.921 -5.088 1.00 66.50 205 ARG A O 1
ATOM 1660 N N . LEU A 1 206 ? 13.719 29.807 -4.554 1.00 62.38 206 LEU A N 1
ATOM 1661 C CA . LEU A 1 206 ? 15.069 29.400 -4.155 1.00 62.38 206 LEU A CA 1
ATOM 1662 C C . LEU A 1 206 ? 16.024 29.354 -5.359 1.00 62.38 206 LEU A C 1
ATOM 1664 O O . LEU A 1 206 ? 17.178 29.739 -5.213 1.00 62.38 206 LEU A O 1
ATOM 1668 N N . PHE A 1 207 ? 15.559 28.950 -6.546 1.00 56.72 207 PHE A N 1
ATOM 1669 C CA . PHE A 1 207 ? 16.366 28.971 -7.773 1.00 56.72 207 PHE A CA 1
ATOM 1670 C C . PHE A 1 207 ? 16.684 30.392 -8.254 1.00 56.72 207 PHE A C 1
ATOM 1672 O O . PHE A 1 207 ? 17.834 30.668 -8.585 1.00 56.72 207 PHE A O 1
ATOM 1679 N N . VAL A 1 208 ? 15.703 31.302 -8.253 1.00 57.41 208 VAL A N 1
ATOM 1680 C CA . VAL A 1 208 ? 15.919 32.709 -8.647 1.00 57.41 208 VAL A CA 1
ATOM 1681 C C . VAL A 1 208 ? 16.921 33.393 -7.709 1.00 57.41 208 VAL A C 1
ATOM 1683 O O . VAL A 1 208 ? 17.838 34.058 -8.176 1.00 57.41 208 VAL A O 1
ATOM 1686 N N . SER A 1 209 ? 16.830 33.136 -6.400 1.00 55.06 209 SER A N 1
ATOM 1687 C CA . SER A 1 209 ? 17.762 33.676 -5.399 1.00 55.06 209 SER A CA 1
ATOM 1688 C C . SER A 1 209 ? 19.224 33.249 -5.588 1.00 55.06 209 SER A C 1
ATOM 1690 O O . SER A 1 209 ? 20.102 33.932 -5.075 1.00 55.06 209 SER A O 1
ATOM 1692 N N . VAL A 1 210 ? 19.510 32.128 -6.257 1.00 55.75 210 VAL A N 1
ATOM 1693 C CA . VAL A 1 210 ? 20.889 31.635 -6.455 1.00 55.75 210 VAL A CA 1
ATOM 1694 C C . VAL A 1 210 ? 21.540 32.245 -7.703 1.00 55.75 210 VAL A C 1
ATOM 1696 O O . VAL A 1 210 ? 22.765 32.267 -7.805 1.00 55.75 210 VAL A O 1
ATOM 1699 N N . CYS A 1 211 ? 20.751 32.761 -8.649 1.00 51.75 211 CYS A N 1
ATOM 1700 C CA . CYS A 1 211 ? 21.270 33.347 -9.887 1.00 51.75 211 CYS A CA 1
ATOM 1701 C C . CYS A 1 211 ? 21.637 34.836 -9.771 1.00 51.75 211 CYS A C 1
ATOM 1703 O O . CYS A 1 211 ? 22.469 35.292 -10.552 1.00 51.75 211 CYS A O 1
ATOM 1705 N N . ASP A 1 212 ? 21.082 35.568 -8.801 1.00 54.50 212 ASP A N 1
ATOM 1706 C CA . ASP A 1 212 ? 21.305 37.017 -8.662 1.00 54.50 212 ASP A CA 1
ATOM 1707 C C . ASP A 1 212 ? 22.613 37.402 -7.933 1.00 54.50 212 ASP A C 1
ATOM 1709 O O . ASP A 1 212 ? 22.979 38.574 -7.934 1.00 54.50 212 ASP A O 1
ATOM 1713 N N . ASP A 1 213 ? 23.372 36.443 -7.382 1.00 53.25 213 ASP A N 1
ATOM 1714 C CA . ASP A 1 213 ? 24.666 36.713 -6.718 1.00 53.25 213 ASP A CA 1
ATOM 1715 C C . ASP A 1 213 ? 25.901 36.502 -7.623 1.00 53.25 213 ASP A C 1
ATOM 1717 O O . ASP A 1 213 ? 27.043 36.638 -7.177 1.00 53.25 213 ASP A O 1
ATOM 1721 N N . SER A 1 214 ? 25.722 36.216 -8.918 1.00 50.66 214 SER A N 1
ATOM 1722 C CA . SER A 1 214 ? 26.845 36.202 -9.867 1.00 50.66 214 SER A CA 1
ATOM 1723 C C . SER A 1 214 ? 27.107 37.611 -10.405 1.00 50.66 214 SER A C 1
ATOM 1725 O O . SER A 1 214 ? 26.754 37.930 -11.539 1.00 50.66 214 SER A O 1
ATOM 1727 N N . SER A 1 215 ? 27.742 38.450 -9.580 1.00 50.69 215 SER A N 1
ATOM 1728 C CA . SER A 1 215 ? 28.289 39.755 -9.972 1.00 50.69 215 SER A CA 1
ATOM 1729 C C . SER A 1 215 ? 29.167 39.619 -11.224 1.00 50.69 215 SER A C 1
ATOM 1731 O O . SER A 1 215 ? 30.280 39.100 -11.163 1.00 50.69 215 SER A O 1
ATOM 1733 N N . SER A 1 216 ? 28.643 40.071 -12.364 1.00 47.38 216 SER A N 1
ATOM 1734 C CA . SER A 1 216 ? 29.353 40.166 -13.639 1.00 47.38 216 SER A CA 1
ATOM 1735 C C . SER A 1 216 ? 30.199 41.437 -13.641 1.00 47.38 216 SER A C 1
ATOM 1737 O O . SER A 1 216 ? 29.689 42.519 -13.931 1.00 47.38 216 SER A O 1
ATOM 1739 N N . ASP A 1 217 ? 31.482 41.305 -13.312 1.00 39.22 217 ASP A N 1
ATOM 1740 C CA . ASP A 1 217 ? 32.454 42.387 -13.470 1.00 39.22 217 ASP A CA 1
ATOM 1741 C C . ASP A 1 217 ? 32.714 42.590 -14.971 1.00 39.22 217 ASP A C 1
ATOM 1743 O O . ASP A 1 217 ? 33.092 41.658 -15.684 1.00 39.22 217 ASP A O 1
ATOM 1747 N N . SER A 1 218 ? 32.387 43.780 -15.473 1.00 50.88 218 SER A N 1
ATOM 1748 C CA . SER A 1 218 ? 32.500 44.138 -16.889 1.00 50.88 218 SER A CA 1
ATOM 1749 C C . SER A 1 218 ? 33.743 45.003 -17.068 1.00 50.88 218 SER A C 1
ATOM 1751 O O . SER A 1 218 ? 33.742 46.154 -16.643 1.00 50.88 218 SER A O 1
ATOM 1753 N N . GLU A 1 219 ? 34.794 44.467 -17.691 1.00 41.41 219 GLU A N 1
ATOM 1754 C CA . GLU A 1 219 ? 35.965 45.254 -18.094 1.00 41.41 219 GLU A CA 1
ATOM 1755 C C . GLU A 1 219 ? 35.761 45.802 -19.517 1.00 41.41 219 GLU A C 1
ATOM 1757 O O . GLU A 1 219 ? 35.697 45.054 -20.496 1.00 41.41 219 GLU A O 1
ATOM 1762 N N . GLU A 1 220 ? 35.629 47.128 -19.617 1.00 46.88 220 GLU A N 1
ATOM 1763 C CA . GLU A 1 220 ? 35.714 47.890 -20.864 1.00 46.88 220 GLU A CA 1
ATOM 1764 C C . GLU A 1 220 ? 37.163 47.882 -21.376 1.00 46.88 220 GLU A C 1
ATOM 1766 O O . GLU A 1 220 ? 38.093 48.202 -20.636 1.00 46.88 220 GLU A O 1
ATOM 1771 N N . VAL A 1 221 ? 37.361 47.548 -22.654 1.00 43.38 221 VAL A N 1
ATOM 1772 C CA . VAL A 1 221 ? 38.659 47.684 -23.330 1.00 43.38 221 VAL A CA 1
ATOM 1773 C C . VAL A 1 221 ? 38.523 48.760 -24.405 1.00 43.38 221 VAL A C 1
ATOM 1775 O O . VAL A 1 221 ? 37.898 48.530 -25.442 1.00 43.38 221 VAL A O 1
ATOM 1778 N N . GLU A 1 222 ? 39.092 49.938 -24.138 1.00 41.56 222 GLU A N 1
ATOM 1779 C CA . GLU A 1 222 ? 39.359 50.966 -25.148 1.00 41.56 222 GLU A CA 1
ATOM 1780 C C . GLU A 1 222 ? 40.410 50.453 -26.141 1.00 41.56 222 GLU A C 1
ATOM 1782 O O . GLU A 1 222 ? 41.415 49.850 -25.756 1.00 41.56 222 GLU A O 1
ATOM 1787 N N . VAL A 1 223 ? 40.164 50.692 -27.428 1.00 42.69 223 VAL A N 1
ATOM 1788 C CA . VAL A 1 223 ? 41.087 50.374 -28.518 1.00 42.69 223 VAL A CA 1
ATOM 1789 C C . VAL A 1 223 ? 41.484 51.691 -29.178 1.00 42.69 223 VAL A C 1
ATOM 1791 O O . VAL A 1 223 ? 40.626 52.343 -29.772 1.00 42.69 223 VAL A O 1
ATOM 1794 N N . ASP A 1 224 ? 42.766 52.040 -29.072 1.00 36.84 224 ASP A N 1
ATOM 1795 C CA . ASP A 1 224 ? 43.490 52.913 -30.010 1.00 36.84 224 ASP A CA 1
ATOM 1796 C C . ASP A 1 224 ? 44.363 52.038 -30.927 1.00 36.84 224 ASP A C 1
ATOM 1798 O O . ASP A 1 224 ? 45.019 51.100 -30.407 1.00 36.84 224 ASP A O 1
#

Organism: Arctia plantaginis (NCBI:txid874455)

Radius of gyration: 36.71 Å; chains: 1; bounding box: 88×90×82 Å

Foldseek 3Di:
DVVVVVVVVVVVVPPPLVVVCVVVVHDSVVSVVVVVVCVVVVNDDDDPDPPDDPDPDPPDDVPVLLDQPDDQDDPPDDPVSLVVSCVVVVHDDDPPDDPVVSVVSSVVPPDDGDGPVQVVCVVVVDHDDDDDPPPCLLPLVVVLVVQLVVQLVVVPDDPDDSVVSSVVSVVPCDPVNSVVSNVSSVVVVVVCVVVVVVVVVVVVVVVVVVPVPPPDDDDDDDDD

Secondary structure (DSSP, 8-state):
-HHHHHHHHHHHHH-HHHHHHHHHTS-HHHHHHHHHHHHHTTT---------PPPP-----GGGGG-BSS----TTS-HHHHHHHHHHTT----TT--HHHHHHHHHHTPPP--BHHHHHHHHTTPPP-PPPTT-GGG-HHHHHHHHHHHHHHHH--SS--HHHHHHHHHHT--HHHHHHHHHHHHHHHHHHHHHHHHHHHHHHHHHHHHHTT-----------

InterPro domains:
  IPR036397 Ribonuclease H superfamily [G3DSA:3.30.420.10] (63-197)

Sequence (224 aa):
MAEFQAGKFCSDLDDIYGRTAKLTGVSVSTVRRIVDEGFKNESKLVTHGKHRQGRPKKQIDDFDLCAIRQKAPTNASTVNKIKLWLLENNIPFDESLRKPYLLMLVKKHKPELVYHIDGLLGDHGHTVIRLPLYHCDLNPIELVWAMVKKRIAQKNVGGQNVAKLAEEAFQSVTPQEWKNCVEHVKSIEKEYFTRGRTLYNEIDRLFVSVCDDSSSDSEEVEVD

pLDDT: mean 78.43, std 15.64, range [36.84, 96.12]